Protein AF-A0A0G0A2H7-F1 (afdb_monomer_lite)

pLDDT: mean 89.38, std 11.57, range [35.84, 98.44]

Sequence (359 aa):
MKKYILIILSLGIVLRILLSFISYHSDIVPFDFAGKIISQGNITNFYDYLWDLPDNHPYLKVYPKNLFNYPPLPYFFLGGASLLTTWIVDPVIHNNFVLNFSSTLGNPQLNLLLLLMKLPYFFFDIALAFVLMGLFKTEKEKKWAFALAGFKIFPLLFIIPLVLVKTDWRERFKILCTSGITYLVFSFPFILSEGFRRTAMLAGQTTKSFYAQIPISGGESIILFLAVVIFFYVLFFYKKSSIDDLWKRFFVMILIFFIFTHYHPQWFLWTMPFFTIDLIISKFKHWPLFLGVLISFVGLLFSFDPGLTIGLFAPINPLLYNLAPIWQLLGINIDLNTYRSIFQTIFVGFAVYYIYEHK

Secondary structure (DSSP, 8-state):
-HHHHHHHHHHHHHHHHHHHHH---GGGHHHHHHHHHHHTT-TTTHHHHHHHS-TT-HHHHHS-TT---S-HHHIIIIIHHHHHH-TTS-HHHHHHHHH-GGGGTT-HHHHHHHHHHHHHHHHHHHHHHHHHHTT-SSHHHHHHHHTS----STTHHHHHHHHTT--SHHHHHHHHHHHHHHHHHHHGGGTT-HHHIIIIIT-TTTGGGG--EEE-STT-EEEHHHHHHHHHHHHHHHSPPPGGGHHHHHHHHHHHHHHHS---GGGGGGGHHHHHHHHHHTTTTTHHHHHHHHHHHHHHHTTS-GGGTTGGGTTT-GGGTTPPPHHHHTT----HHHHHHHHHHHHHHHHHHHHHHH-

Structure (mmCIF, N/CA/C/O backbone):
data_AF-A0A0G0A2H7-F1
#
_entry.id   AF-A0A0G0A2H7-F1
#
loop_
_atom_site.group_PDB
_atom_site.id
_atom_site.type_symbol
_atom_site.label_atom_id
_atom_site.label_alt_id
_atom_site.label_comp_id
_atom_site.label_asym_id
_atom_site.label_entity_id
_atom_site.label_seq_id
_atom_site.pdbx_PDB_ins_code
_atom_site.Cartn_x
_atom_site.Cartn_y
_atom_site.Cartn_z
_atom_site.occupancy
_atom_site.B_iso_or_equiv
_atom_site.auth_seq_id
_atom_site.auth_comp_id
_atom_site.auth_asym_id
_atom_site.auth_atom_id
_atom_site.pdbx_PDB_model_num
ATOM 1 N N . MET A 1 1 ? -21.848 25.227 3.445 1.00 59.62 1 MET A N 1
ATOM 2 C CA . MET A 1 1 ? -21.294 23.861 3.636 1.00 59.62 1 MET A CA 1
ATOM 3 C C . MET A 1 1 ? -21.217 23.028 2.351 1.00 59.62 1 MET A C 1
ATOM 5 O O . MET A 1 1 ? -20.126 22.562 2.067 1.00 59.62 1 MET A O 1
ATOM 9 N N . LYS A 1 2 ? -22.283 22.866 1.539 1.00 76.00 2 LYS A N 1
ATOM 10 C CA . LYS A 1 2 ? -22.207 22.106 0.261 1.00 76.00 2 LYS A CA 1
ATOM 11 C C . LYS A 1 2 ? -21.108 22.616 -0.691 1.00 76.00 2 LYS A C 1
ATOM 13 O O . LYS A 1 2 ? -20.308 21.825 -1.167 1.00 76.00 2 LYS A O 1
ATOM 18 N N . LYS A 1 3 ? -21.009 23.942 -0.872 1.00 81.00 3 LYS A N 1
ATOM 19 C CA . LYS A 1 3 ? -19.951 24.591 -1.674 1.00 81.00 3 LYS A CA 1
ATOM 20 C C . LYS A 1 3 ? -18.535 24.260 -1.180 1.00 81.00 3 LYS A C 1
ATOM 22 O O . LYS A 1 3 ? -17.660 24.007 -1.989 1.00 81.00 3 LYS A O 1
ATOM 27 N N . TYR A 1 4 ? -18.323 24.224 0.137 1.00 73.44 4 TYR A N 1
ATOM 28 C CA . TYR A 1 4 ? -17.015 23.929 0.734 1.00 73.44 4 TYR A CA 1
ATOM 29 C C . TYR A 1 4 ? -16.589 22.474 0.497 1.00 73.44 4 TYR A C 1
ATOM 31 O O . TYR A 1 4 ? -15.463 22.225 0.089 1.00 73.44 4 TYR A O 1
ATOM 39 N N . ILE A 1 5 ? -17.514 21.525 0.673 1.00 70.88 5 ILE A N 1
ATOM 40 C CA . ILE A 1 5 ? -17.268 20.105 0.379 1.00 70.88 5 ILE A CA 1
ATOM 41 C C . ILE A 1 5 ? -16.967 19.910 -1.106 1.00 70.88 5 ILE A C 1
ATOM 43 O O . ILE A 1 5 ? -16.014 19.219 -1.443 1.00 70.88 5 ILE A O 1
ATOM 47 N N . LEU A 1 6 ? -17.737 20.557 -1.986 1.00 76.81 6 LEU A N 1
ATOM 48 C CA . LEU A 1 6 ? -17.487 20.506 -3.424 1.00 76.81 6 LEU A CA 1
ATOM 49 C C . LEU A 1 6 ? -16.090 21.041 -3.768 1.00 76.81 6 LEU A C 1
ATOM 51 O O . LEU A 1 6 ? -15.380 20.399 -4.525 1.00 76.81 6 LEU A O 1
ATOM 55 N N . ILE A 1 7 ? -15.668 22.162 -3.170 1.00 81.12 7 ILE A N 1
ATOM 56 C CA . ILE A 1 7 ? -14.319 22.714 -3.369 1.00 81.12 7 ILE A CA 1
ATOM 57 C C . ILE A 1 7 ? -13.244 21.717 -2.918 1.00 81.12 7 ILE A C 1
ATOM 59 O O . ILE A 1 7 ? -12.321 21.458 -3.681 1.00 81.12 7 ILE A O 1
ATOM 63 N N . ILE A 1 8 ? -13.364 21.128 -1.723 1.00 77.62 8 ILE A N 1
ATOM 64 C CA . ILE A 1 8 ? -12.381 20.152 -1.221 1.00 77.62 8 ILE A CA 1
ATOM 65 C C . ILE A 1 8 ? -12.309 18.924 -2.126 1.00 77.62 8 ILE A C 1
ATOM 67 O O . ILE A 1 8 ? -11.213 18.502 -2.479 1.00 77.62 8 ILE A O 1
ATOM 71 N N . LEU A 1 9 ? -13.454 18.360 -2.516 1.00 77.06 9 LEU A N 1
ATOM 72 C CA . LEU A 1 9 ? -13.494 17.189 -3.390 1.00 77.06 9 LEU A CA 1
ATOM 73 C C . LEU A 1 9 ? -12.892 17.503 -4.759 1.00 77.06 9 LEU A C 1
ATOM 75 O O . LEU A 1 9 ? -12.078 16.728 -5.251 1.00 77.06 9 LEU A O 1
ATOM 79 N N . SER A 1 10 ? -13.227 18.656 -5.343 1.00 84.38 10 SER A N 1
ATOM 80 C CA . SER A 1 10 ? -12.635 19.099 -6.605 1.00 84.38 10 SER A CA 1
ATOM 81 C C . SER A 1 10 ? -11.122 19.268 -6.487 1.00 84.38 10 SER A C 1
ATOM 83 O O . SER A 1 10 ? -10.394 18.762 -7.334 1.00 84.38 10 SER A O 1
ATOM 85 N N . LEU A 1 11 ? -10.630 19.913 -5.424 1.00 86.94 11 LEU A N 1
ATOM 86 C CA . LEU A 1 11 ? -9.192 20.056 -5.178 1.00 86.94 11 LEU A CA 1
ATOM 87 C C . LEU A 1 11 ? -8.510 18.696 -4.988 1.00 86.94 11 LEU A C 1
ATOM 89 O O . LEU A 1 11 ? -7.447 18.471 -5.558 1.00 86.94 11 LEU A O 1
ATOM 93 N N . GLY A 1 12 ? -9.127 17.778 -4.242 1.00 85.31 12 GLY A N 1
ATOM 94 C CA . GLY A 1 12 ? -8.618 16.423 -4.032 1.00 85.31 12 GLY A CA 1
ATOM 95 C C . GLY A 1 12 ? -8.545 15.613 -5.326 1.00 85.31 12 GLY A C 1
ATOM 96 O O . GLY A 1 12 ? -7.531 14.974 -5.589 1.00 85.31 12 GLY A O 1
ATOM 97 N N . ILE A 1 13 ? -9.578 15.685 -6.171 1.00 85.69 13 ILE A N 1
ATOM 98 C CA . ILE A 1 13 ? -9.606 15.030 -7.487 1.00 85.69 13 ILE A CA 1
ATOM 99 C C . ILE A 1 13 ? -8.539 15.627 -8.406 1.00 85.69 13 ILE A C 1
ATOM 101 O O . ILE A 1 13 ? -7.771 14.874 -9.001 1.00 85.69 13 ILE A O 1
ATOM 105 N N . VAL A 1 14 ? -8.447 16.959 -8.494 1.00 92.12 14 VAL A N 1
ATOM 106 C CA . VAL A 1 14 ? -7.433 17.644 -9.314 1.00 92.12 14 VAL A CA 1
ATOM 107 C C . VAL A 1 14 ? -6.027 17.265 -8.856 1.00 92.12 14 VAL A C 1
ATOM 109 O O . VAL A 1 14 ? -5.204 16.867 -9.679 1.00 92.12 14 VAL A O 1
ATOM 112 N N . LEU A 1 15 ? -5.765 17.310 -7.547 1.00 91.94 15 LEU A N 1
ATOM 113 C CA . LEU A 1 15 ? -4.488 16.893 -6.976 1.00 91.94 15 LEU A CA 1
ATOM 114 C C . LEU A 1 15 ? -4.189 15.429 -7.305 1.00 91.94 15 LEU A C 1
ATOM 116 O O . LEU A 1 15 ? -3.070 15.102 -7.686 1.00 91.94 15 LEU A O 1
ATOM 120 N N . ARG A 1 16 ? -5.181 14.541 -7.203 1.00 90.88 16 ARG A N 1
ATOM 121 C CA . ARG A 1 16 ? -5.000 13.117 -7.489 1.00 90.88 16 ARG A CA 1
ATOM 122 C C . ARG A 1 16 ? -4.730 12.844 -8.963 1.00 90.88 16 ARG A C 1
ATOM 124 O O . ARG A 1 16 ? -3.898 11.990 -9.258 1.00 90.88 16 ARG A O 1
ATOM 131 N N . ILE A 1 17 ? -5.387 13.554 -9.878 1.00 94.31 17 ILE A N 1
ATOM 132 C CA . ILE A 1 17 ? -5.113 13.472 -11.320 1.00 94.31 17 ILE A CA 1
ATOM 133 C C . ILE A 1 17 ? -3.686 13.944 -11.597 1.00 94.31 17 ILE A C 1
ATOM 135 O O . ILE A 1 17 ? -2.918 13.217 -12.225 1.00 94.31 17 ILE A O 1
ATOM 139 N N . LEU A 1 18 ? -3.306 15.106 -11.058 1.00 96.19 18 LEU A N 1
ATOM 140 C CA . LEU A 1 18 ? -1.965 15.664 -11.212 1.00 96.19 18 LEU A CA 1
ATOM 141 C C . LEU A 1 18 ? -0.897 14.699 -10.684 1.00 96.19 18 LEU A C 1
ATOM 143 O O . LEU A 1 18 ? 0.022 14.341 -11.415 1.00 96.19 18 LEU A O 1
ATOM 147 N N . LEU A 1 19 ? -1.049 14.206 -9.452 1.00 95.12 19 LEU A N 1
ATOM 148 C CA . LEU A 1 19 ? -0.129 13.233 -8.865 1.00 95.12 19 LEU A CA 1
ATOM 149 C C . LEU A 1 19 ? -0.106 11.925 -9.657 1.00 95.12 19 LEU A C 1
ATOM 151 O O . LEU A 1 19 ? 0.969 11.371 -9.869 1.00 95.12 19 LEU A O 1
ATOM 155 N N . SER A 1 20 ? -1.249 11.433 -10.138 1.00 96.00 20 SER A N 1
ATOM 156 C CA . SER A 1 20 ? -1.299 10.209 -10.949 1.00 96.00 20 SER A CA 1
ATOM 157 C C . SER A 1 20 ? -0.501 10.348 -12.244 1.00 96.00 20 SER A C 1
ATOM 159 O O . SER A 1 20 ? 0.182 9.398 -12.623 1.00 96.00 20 SER A O 1
ATOM 161 N N . PHE A 1 21 ? -0.538 11.535 -12.850 1.00 97.12 21 PHE A N 1
ATOM 162 C CA . PHE A 1 21 ? 0.159 11.871 -14.088 1.00 97.12 21 PHE A CA 1
ATOM 163 C C . PHE A 1 21 ? 1.672 12.076 -13.908 1.00 97.12 21 PHE A C 1
ATOM 165 O O . PHE A 1 21 ? 2.445 11.718 -14.792 1.00 97.12 21 PHE A O 1
ATOM 172 N N . ILE A 1 22 ? 2.123 12.650 -12.786 1.00 97.56 22 ILE A N 1
ATOM 173 C CA . ILE A 1 22 ? 3.543 13.029 -12.609 1.00 97.56 22 ILE A CA 1
ATOM 174 C C . ILE A 1 22 ? 4.361 12.068 -11.744 1.00 97.56 22 ILE A C 1
ATOM 176 O O . ILE A 1 22 ? 5.588 12.140 -11.771 1.00 97.56 22 ILE A O 1
ATOM 180 N N . SER A 1 23 ? 3.711 11.207 -10.955 1.00 97.25 23 SER A N 1
ATOM 181 C CA . SER A 1 23 ? 4.406 10.295 -10.039 1.00 97.25 23 SER A CA 1
ATOM 182 C C . SER A 1 23 ? 4.567 8.892 -10.620 1.00 97.25 23 SER A C 1
ATOM 184 O O . SER A 1 23 ? 3.681 8.399 -11.312 1.00 97.25 23 SER A O 1
ATOM 186 N N . TYR A 1 24 ? 5.636 8.187 -10.278 1.00 96.56 24 TYR A N 1
ATOM 187 C CA . TYR A 1 24 ? 5.840 6.778 -10.601 1.00 96.56 24 TYR A CA 1
ATOM 188 C C . TYR A 1 24 ? 6.210 5.992 -9.353 1.00 96.56 24 TYR A C 1
ATOM 190 O O . TYR A 1 24 ? 7.019 6.440 -8.554 1.00 96.56 24 TYR A O 1
ATOM 198 N N . HIS A 1 25 ? 5.646 4.794 -9.229 1.00 94.19 25 HIS A N 1
ATOM 199 C CA . HIS A 1 25 ? 6.093 3.803 -8.268 1.00 94.19 25 HIS A CA 1
ATOM 200 C C . HIS A 1 25 ? 6.213 2.447 -8.966 1.00 94.19 25 HIS A C 1
ATOM 202 O O . HIS A 1 25 ? 5.318 2.069 -9.725 1.00 94.19 25 HIS A O 1
ATOM 208 N N . SER A 1 26 ? 7.278 1.701 -8.675 1.00 93.69 26 SER A N 1
ATOM 209 C CA . SER A 1 26 ? 7.609 0.436 -9.345 1.00 93.69 26 SER A CA 1
ATOM 210 C C . SER A 1 26 ? 6.539 -0.651 -9.201 1.00 93.69 26 SER A C 1
ATOM 212 O O . SER A 1 26 ? 6.318 -1.405 -10.143 1.00 93.69 26 SER A O 1
ATOM 214 N N . ASP A 1 27 ? 5.796 -0.680 -8.087 1.00 92.25 27 ASP A N 1
ATOM 215 C CA . ASP A 1 27 ? 4.669 -1.612 -7.877 1.00 92.25 27 ASP A CA 1
ATOM 216 C C . ASP A 1 27 ? 3.571 -1.540 -8.944 1.00 92.25 27 ASP A C 1
ATOM 218 O O . ASP A 1 27 ? 2.756 -2.457 -9.025 1.00 92.25 27 ASP A O 1
ATOM 222 N N . ILE A 1 28 ? 3.499 -0.472 -9.744 1.00 95.00 28 ILE A N 1
ATOM 223 C CA . ILE A 1 28 ? 2.485 -0.392 -10.793 1.00 95.00 28 ILE A CA 1
ATOM 224 C C . ILE A 1 28 ? 2.815 -1.319 -11.977 1.00 95.00 28 ILE A C 1
ATOM 226 O O . ILE A 1 28 ? 1.906 -1.860 -12.605 1.00 95.00 28 ILE A O 1
ATOM 230 N N . VAL A 1 29 ? 4.104 -1.562 -12.245 1.00 96.75 29 VAL A N 1
ATOM 231 C CA . VAL A 1 29 ? 4.565 -2.312 -13.422 1.00 96.75 29 VAL A CA 1
ATOM 232 C C . VAL A 1 29 ? 4.151 -3.788 -13.399 1.00 96.75 29 VAL A C 1
ATOM 234 O O . VAL A 1 29 ? 3.674 -4.272 -14.424 1.00 96.75 29 VAL A O 1
ATOM 237 N N . PRO A 1 30 ? 4.226 -4.519 -12.266 1.00 96.81 30 PRO A N 1
ATOM 238 C CA . PRO A 1 30 ? 3.694 -5.878 -12.183 1.00 96.81 30 PRO A CA 1
ATOM 239 C C . PRO A 1 30 ? 2.226 -6.004 -12.603 1.00 96.81 30 PRO A C 1
ATOM 241 O O . PRO A 1 30 ? 1.848 -7.029 -13.161 1.00 96.81 30 PRO A O 1
ATOM 244 N N . PHE A 1 31 ? 1.385 -4.994 -12.352 1.00 96.88 31 PHE A N 1
ATOM 245 C CA . PHE A 1 31 ? -0.019 -5.043 -12.767 1.00 96.88 31 PHE A CA 1
ATOM 246 C C . PHE A 1 31 ? -0.170 -4.887 -14.279 1.00 96.88 31 PHE A C 1
ATOM 248 O O . PHE A 1 31 ? -0.913 -5.655 -14.888 1.00 96.88 31 PHE A O 1
ATOM 255 N N . ASP A 1 32 ? 0.571 -3.955 -14.883 1.00 97.19 32 ASP A N 1
ATOM 256 C CA . ASP A 1 32 ? 0.631 -3.811 -16.342 1.00 97.19 32 ASP A CA 1
ATOM 257 C C . ASP A 1 32 ? 1.089 -5.104 -17.015 1.00 97.19 32 ASP A C 1
ATOM 259 O O . ASP A 1 32 ? 0.449 -5.640 -17.922 1.00 97.19 32 ASP A O 1
ATOM 263 N N . PHE A 1 33 ? 2.200 -5.638 -16.509 1.00 97.75 33 PHE A N 1
ATOM 264 C CA . PHE A 1 33 ? 2.850 -6.793 -17.087 1.00 97.75 33 PHE A CA 1
ATOM 265 C C . PHE A 1 33 ? 1.997 -8.056 -16.932 1.00 97.75 33 PHE A C 1
ATOM 267 O O . PHE A 1 33 ? 1.902 -8.841 -17.875 1.00 97.75 33 PHE A O 1
ATOM 274 N N . ALA A 1 34 ? 1.300 -8.219 -15.803 1.00 97.25 34 ALA A N 1
ATOM 275 C CA . ALA A 1 34 ? 0.304 -9.274 -15.652 1.00 97.25 34 ALA A CA 1
ATOM 276 C C . ALA A 1 34 ? -0.817 -9.140 -16.693 1.00 97.25 34 ALA A C 1
ATOM 278 O O . ALA A 1 34 ? -1.173 -10.133 -17.319 1.00 97.25 34 ALA A O 1
ATOM 279 N N . GLY A 1 35 ? -1.323 -7.924 -16.942 1.00 96.50 35 GLY A N 1
ATOM 280 C CA . GLY A 1 35 ? -2.293 -7.666 -18.010 1.00 96.50 35 GLY A CA 1
ATOM 281 C C . GLY A 1 35 ? -1.794 -8.156 -19.372 1.00 96.50 35 GLY A C 1
ATOM 282 O O . GLY A 1 35 ? -2.488 -8.913 -20.048 1.00 96.50 35 GLY A O 1
ATOM 283 N N . LYS A 1 36 ? -0.553 -7.813 -19.735 1.00 96.19 36 LYS A N 1
ATOM 284 C CA . LYS A 1 36 ? 0.094 -8.281 -20.973 1.00 96.19 36 LYS A CA 1
ATOM 285 C C . LYS A 1 36 ? 0.222 -9.808 -21.049 1.00 96.19 36 LYS A C 1
ATOM 287 O O . LYS A 1 36 ? -0.054 -10.389 -22.090 1.00 96.19 36 LYS A O 1
ATOM 292 N N . ILE A 1 37 ? 0.636 -1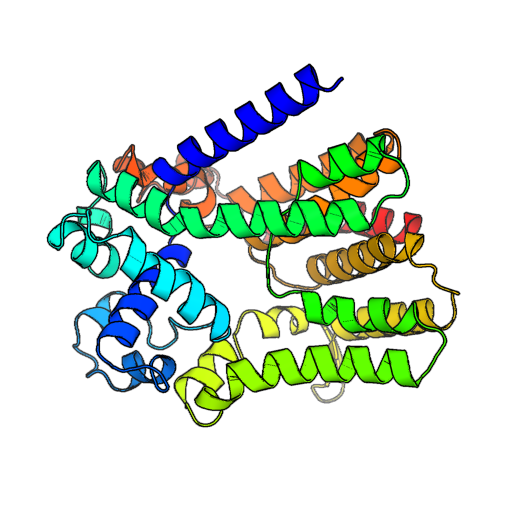0.469 -19.973 1.00 97.38 37 ILE A N 1
ATOM 293 C CA . ILE A 1 37 ? 0.780 -11.936 -19.940 1.00 97.38 37 ILE A CA 1
ATOM 294 C C . ILE A 1 37 ? -0.587 -12.624 -20.060 1.00 97.38 37 ILE A C 1
ATOM 296 O O . ILE A 1 37 ? -0.739 -13.595 -20.805 1.00 97.38 37 ILE A O 1
ATOM 300 N N . ILE A 1 38 ? -1.597 -12.101 -19.360 1.00 97.06 38 ILE A N 1
ATOM 301 C CA . ILE A 1 38 ? -2.967 -12.623 -19.380 1.00 97.06 38 ILE A CA 1
ATOM 302 C C . ILE A 1 38 ? -3.581 -12.462 -20.777 1.00 97.06 38 ILE A C 1
ATOM 304 O O . ILE A 1 38 ? -4.210 -13.400 -21.267 1.00 97.06 38 ILE A O 1
ATOM 308 N N . SER A 1 39 ? -3.363 -11.329 -21.460 1.00 96.12 39 SER A N 1
ATOM 309 C CA . SER A 1 39 ? -3.864 -11.121 -22.830 1.00 96.12 39 SER A CA 1
ATOM 310 C C . SER A 1 39 ? -3.209 -12.038 -23.867 1.00 96.12 39 SER A C 1
ATOM 312 O O . SER A 1 39 ? -3.802 -12.298 -24.910 1.00 96.12 39 SER A O 1
ATOM 314 N N . GLN A 1 40 ? -2.030 -12.586 -23.561 1.00 96.75 40 GLN A N 1
ATOM 315 C CA . GLN A 1 40 ? -1.351 -13.610 -24.363 1.00 96.75 40 GLN A CA 1
ATOM 316 C C . GLN A 1 40 ? -1.870 -15.036 -24.099 1.00 96.75 40 GLN A C 1
ATOM 318 O O . GLN A 1 40 ? -1.335 -15.992 -24.653 1.00 96.75 40 GLN A O 1
ATOM 323 N N . GLY A 1 41 ? -2.901 -15.196 -23.263 1.00 96.69 41 GLY A N 1
ATOM 324 C CA . GLY A 1 41 ? -3.548 -16.481 -22.981 1.00 96.69 41 GLY A CA 1
ATOM 325 C C . GLY A 1 41 ? -3.127 -17.143 -21.668 1.00 96.69 41 GLY A C 1
ATOM 326 O O . GLY A 1 41 ? -3.692 -18.176 -21.311 1.00 96.69 41 GLY A O 1
ATOM 327 N N . ASN A 1 42 ? -2.209 -16.549 -20.898 1.00 97.00 42 ASN A N 1
ATOM 328 C CA . ASN A 1 42 ? -1.737 -17.116 -19.629 1.00 97.00 42 ASN A CA 1
ATOM 329 C C . ASN A 1 42 ? -2.682 -16.800 -18.453 1.00 97.00 42 ASN A C 1
ATOM 331 O O . ASN A 1 42 ? -2.293 -16.199 -17.455 1.00 97.00 42 ASN A O 1
ATOM 335 N N . ILE A 1 43 ? -3.965 -17.145 -18.573 1.00 95.88 43 ILE A N 1
ATOM 336 C CA . ILE A 1 43 ? -5.006 -16.714 -17.624 1.00 95.88 43 ILE A CA 1
ATOM 337 C C . ILE A 1 43 ? -4.840 -17.390 -16.255 1.00 95.88 43 ILE A C 1
ATOM 339 O O . ILE A 1 43 ? -4.882 -16.721 -15.225 1.00 95.88 43 ILE A O 1
ATOM 343 N N . THR A 1 44 ? -4.653 -18.710 -16.224 1.00 95.19 44 THR A N 1
ATOM 344 C CA . THR A 1 44 ? -4.604 -19.510 -14.983 1.00 95.19 44 THR A CA 1
ATOM 345 C C . THR A 1 44 ? -3.185 -19.866 -14.539 1.00 95.19 44 THR A C 1
ATOM 347 O O . THR A 1 44 ? -3.009 -20.478 -13.493 1.00 95.19 44 THR A O 1
ATOM 350 N N . ASN A 1 45 ? -2.172 -19.476 -15.312 1.00 96.19 45 ASN A N 1
ATOM 351 C CA . ASN A 1 45 ? -0.762 -19.809 -15.091 1.00 96.19 45 ASN A CA 1
ATOM 352 C C . ASN A 1 45 ? 0.164 -18.575 -15.125 1.00 96.19 45 ASN A C 1
ATOM 354 O O . ASN A 1 45 ? 1.380 -18.737 -15.165 1.00 96.19 45 ASN A O 1
ATOM 358 N N . PHE A 1 46 ? -0.351 -17.334 -15.082 1.00 97.06 46 PHE A N 1
ATOM 359 C CA . PHE A 1 46 ? 0.525 -16.147 -15.128 1.00 97.06 46 PHE A CA 1
ATOM 360 C C . PHE A 1 46 ? 1.543 -16.085 -13.974 1.00 97.06 46 PHE A C 1
ATOM 362 O O . PHE A 1 46 ? 2.594 -15.469 -14.126 1.00 97.06 46 PHE A O 1
ATOM 369 N N . TYR A 1 47 ? 1.266 -16.729 -12.834 1.00 97.25 47 TYR A N 1
ATOM 370 C CA . TYR A 1 47 ? 2.238 -16.848 -11.743 1.00 97.25 47 TYR A CA 1
ATOM 371 C C . TYR A 1 47 ? 3.421 -17.754 -12.087 1.00 97.25 47 TYR A C 1
ATOM 373 O O . TYR A 1 47 ? 4.504 -17.524 -11.557 1.00 97.25 47 TYR A O 1
ATOM 381 N N . ASP A 1 48 ? 3.223 -18.752 -12.950 1.00 97.75 48 ASP A N 1
ATOM 382 C CA . ASP A 1 48 ? 4.264 -19.680 -13.406 1.00 97.75 48 ASP A CA 1
ATOM 383 C C . ASP A 1 48 ? 5.024 -19.120 -14.616 1.00 97.75 48 ASP A C 1
ATOM 385 O O . ASP A 1 48 ? 6.178 -19.471 -14.829 1.00 97.75 48 ASP A O 1
ATOM 389 N N . TYR A 1 49 ? 4.439 -18.152 -15.334 1.00 97.69 49 TYR A N 1
ATOM 390 C CA . TYR A 1 49 ? 5.008 -17.570 -16.554 1.00 97.69 49 TYR A CA 1
ATOM 391 C C . TYR A 1 49 ? 6.497 -17.222 -16.4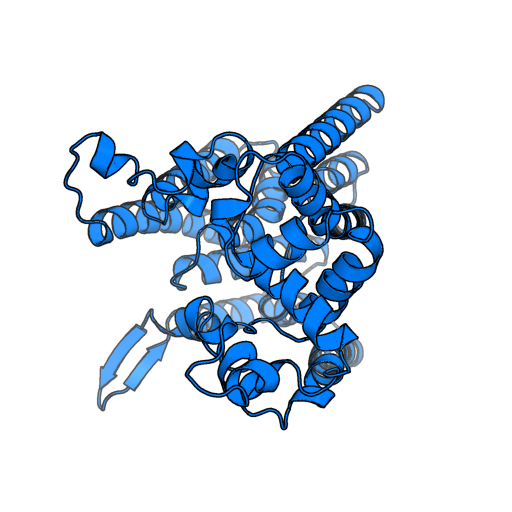33 1.00 97.69 49 TYR A C 1
ATOM 393 O O . TYR A 1 49 ? 7.291 -17.670 -17.248 1.00 97.69 49 TYR A O 1
ATOM 401 N N . LEU A 1 50 ? 6.907 -16.456 -15.411 1.00 97.00 50 LEU A N 1
ATOM 402 C CA . LEU A 1 50 ? 8.321 -16.089 -15.236 1.00 97.00 50 LEU A CA 1
ATOM 403 C C . LEU A 1 50 ? 9.208 -17.264 -14.800 1.00 97.00 50 LEU A C 1
ATOM 405 O O . LEU A 1 50 ? 10.417 -17.224 -15.024 1.00 97.00 50 LEU A O 1
ATOM 409 N N . TRP A 1 51 ? 8.638 -18.289 -14.167 1.00 96.31 51 TRP A N 1
ATOM 410 C CA . TRP A 1 51 ? 9.373 -19.487 -13.763 1.00 96.31 51 TRP A CA 1
ATOM 411 C C . TRP A 1 51 ? 9.715 -20.378 -14.952 1.00 96.31 51 TRP A C 1
ATOM 413 O O . TRP A 1 51 ? 10.813 -20.936 -14.971 1.00 96.31 51 TRP A O 1
ATOM 423 N N . ASP A 1 52 ? 8.826 -20.414 -15.943 1.00 97.31 52 ASP A N 1
ATOM 424 C CA . ASP A 1 52 ? 8.946 -21.227 -17.154 1.00 97.31 52 ASP A CA 1
ATOM 425 C C . ASP A 1 52 ? 9.842 -20.588 -18.232 1.00 97.31 52 ASP A C 1
ATOM 427 O O . ASP A 1 52 ? 10.213 -21.238 -19.212 1.00 97.31 52 ASP A O 1
ATOM 431 N N . LEU A 1 53 ? 10.218 -19.313 -18.071 1.00 97.31 53 LEU A N 1
ATOM 432 C CA . LEU A 1 53 ? 11.137 -18.643 -18.991 1.00 97.31 53 LEU A CA 1
ATOM 433 C C . LEU A 1 53 ? 12.576 -19.166 -18.839 1.00 97.31 53 LEU A C 1
ATOM 435 O O . LEU A 1 53 ? 13.036 -19.400 -17.717 1.00 97.31 53 LEU A O 1
ATOM 439 N N . PRO A 1 54 ? 13.340 -19.257 -19.946 1.00 97.81 54 PRO A N 1
ATOM 440 C CA . PRO A 1 54 ? 14.762 -19.573 -19.876 1.00 97.81 54 PRO A CA 1
ATOM 441 C C . PRO A 1 54 ? 15.515 -18.462 -19.134 1.00 97.81 54 PRO A C 1
ATOM 443 O O . PRO A 1 54 ? 15.193 -17.285 -19.284 1.00 97.81 54 PRO A O 1
ATOM 446 N N . ASP A 1 55 ? 16.554 -18.808 -18.371 1.00 96.69 55 ASP A N 1
ATOM 447 C CA . ASP A 1 55 ? 17.234 -17.860 -17.468 1.00 96.69 55 ASP A CA 1
ATOM 448 C C . ASP A 1 55 ? 17.862 -16.644 -18.183 1.00 96.69 55 ASP A C 1
ATOM 450 O O . ASP A 1 55 ? 18.086 -15.601 -17.570 1.00 96.69 55 ASP A O 1
ATOM 454 N N . ASN A 1 56 ? 18.110 -16.732 -19.493 1.00 96.62 56 ASN A N 1
ATOM 455 C CA . ASN A 1 56 ? 18.613 -15.626 -20.312 1.00 96.62 56 ASN A CA 1
ATOM 456 C C . ASN A 1 56 ? 17.511 -14.716 -20.898 1.00 96.62 56 ASN A C 1
ATOM 458 O O . ASN A 1 56 ? 17.835 -13.750 -21.603 1.00 96.62 56 ASN A O 1
ATOM 462 N N . HIS A 1 57 ? 16.231 -15.000 -20.632 1.00 97.50 57 HIS A N 1
ATOM 463 C CA . HIS A 1 57 ? 15.101 -14.253 -21.177 1.00 97.50 57 HIS A CA 1
ATOM 464 C C . HIS A 1 57 ? 15.144 -12.773 -20.741 1.00 97.50 57 HIS A C 1
ATOM 466 O O . HIS A 1 57 ? 15.387 -12.495 -19.564 1.00 97.50 57 HIS A O 1
ATOM 472 N N . PRO A 1 58 ? 14.851 -11.795 -21.628 1.00 96.25 58 PRO A N 1
ATOM 473 C CA . PRO A 1 58 ? 14.921 -10.366 -21.298 1.00 96.25 58 PRO A CA 1
ATOM 474 C C . PRO A 1 58 ? 14.154 -9.953 -20.035 1.00 96.25 58 PRO A C 1
ATOM 476 O O . PRO A 1 58 ? 14.667 -9.166 -19.248 1.00 96.25 58 PRO A O 1
ATOM 479 N N . TYR A 1 59 ? 12.966 -10.520 -19.794 1.00 96.94 59 TYR A N 1
ATOM 480 C CA . TYR A 1 59 ? 12.194 -10.247 -18.571 1.00 96.94 59 TYR A CA 1
ATOM 481 C C . TYR A 1 59 ? 12.928 -10.626 -17.282 1.00 96.94 59 TYR A C 1
ATOM 483 O O . TYR A 1 59 ? 12.829 -9.886 -16.309 1.00 96.94 59 TYR A O 1
ATOM 491 N N . LEU A 1 60 ? 13.702 -11.715 -17.278 1.00 97.00 60 LEU A N 1
ATOM 492 C CA . LEU A 1 60 ? 14.437 -12.163 -16.090 1.00 97.00 60 LEU A CA 1
ATOM 493 C C . LEU A 1 60 ? 15.689 -11.324 -15.803 1.00 97.00 60 LEU A C 1
ATOM 495 O O . LEU A 1 60 ? 16.256 -11.417 -14.718 1.00 97.00 60 LEU A O 1
ATOM 499 N N . LYS A 1 61 ? 16.092 -10.454 -16.739 1.00 95.69 61 LYS A N 1
ATOM 500 C CA . LYS A 1 61 ? 17.126 -9.436 -16.498 1.00 95.69 61 LYS A CA 1
ATOM 501 C C . LYS A 1 61 ? 16.597 -8.238 -15.709 1.00 95.69 61 LYS A C 1
ATOM 503 O O . LYS A 1 61 ? 17.388 -7.513 -15.117 1.00 95.69 61 LYS A O 1
ATOM 508 N N . VAL A 1 62 ? 15.282 -8.014 -15.737 1.00 95.75 62 VAL A N 1
ATOM 509 C CA . VAL A 1 62 ? 14.623 -6.854 -15.116 1.00 95.75 62 VAL A CA 1
ATOM 510 C C . VAL A 1 62 ? 13.862 -7.264 -13.860 1.00 95.75 62 VAL A C 1
ATOM 512 O O . VAL A 1 62 ? 13.889 -6.552 -12.859 1.00 95.75 62 VAL A O 1
ATOM 515 N N . TYR A 1 63 ? 13.201 -8.420 -13.899 1.00 96.56 63 TYR A N 1
ATOM 516 C CA . TYR A 1 63 ? 12.330 -8.887 -12.832 1.00 96.56 63 TYR A CA 1
ATOM 517 C C . TYR A 1 63 ? 12.762 -10.241 -12.290 1.00 96.56 63 TYR A C 1
ATOM 519 O O . TYR A 1 63 ? 13.113 -11.138 -13.058 1.00 96.56 63 TYR A O 1
ATOM 527 N N . PRO A 1 64 ? 12.660 -10.438 -10.969 1.00 95.44 64 PRO A N 1
ATOM 528 C CA . PRO A 1 64 ? 12.820 -11.760 -10.401 1.00 95.44 64 PRO A CA 1
ATOM 529 C C . PRO A 1 64 ? 11.613 -12.641 -10.756 1.00 95.44 64 PRO A C 1
ATOM 531 O O . PRO A 1 64 ? 10.503 -12.151 -10.985 1.00 95.44 64 PRO A O 1
ATOM 534 N N . LYS A 1 65 ? 11.798 -13.966 -10.711 1.00 95.44 65 LYS A N 1
ATOM 535 C CA . LYS A 1 65 ? 10.720 -14.941 -10.968 1.00 95.44 65 LYS A CA 1
ATOM 536 C C . LYS A 1 65 ? 9.521 -14.774 -10.018 1.00 95.44 65 LYS A C 1
ATOM 538 O O . LYS A 1 65 ? 8.397 -15.115 -10.365 1.00 95.44 65 LYS A O 1
ATOM 543 N N . ASN A 1 66 ? 9.731 -14.182 -8.838 1.00 93.69 66 ASN A N 1
ATOM 544 C CA . ASN A 1 66 ? 8.692 -13.913 -7.843 1.00 93.69 66 ASN A CA 1
ATOM 545 C C . ASN A 1 66 ? 8.001 -12.540 -7.962 1.00 93.69 66 ASN A C 1
ATOM 547 O O . ASN A 1 66 ? 7.451 -12.055 -6.971 1.00 93.69 66 ASN A O 1
ATOM 551 N N . LEU A 1 67 ? 8.006 -11.922 -9.148 1.00 95.38 67 LEU A N 1
ATOM 552 C CA . LEU A 1 67 ? 7.371 -10.622 -9.390 1.00 95.38 67 LEU A CA 1
ATOM 553 C C . LEU A 1 67 ? 5.890 -10.585 -8.977 1.00 95.38 67 LEU A C 1
ATOM 555 O O . LEU A 1 67 ? 5.433 -9.610 -8.376 1.00 95.38 67 LEU A O 1
ATOM 559 N N . PHE A 1 68 ? 5.134 -11.641 -9.298 1.00 95.44 68 PHE A N 1
ATOM 560 C CA . PHE A 1 68 ? 3.708 -11.712 -8.994 1.00 95.44 68 PHE A CA 1
ATOM 561 C C . PHE A 1 68 ? 3.478 -12.210 -7.564 1.00 95.44 68 PHE A C 1
ATOM 563 O O . PHE A 1 68 ? 3.414 -13.410 -7.320 1.00 95.44 68 PHE A O 1
ATOM 570 N N . ASN A 1 69 ? 3.382 -11.293 -6.602 1.00 92.38 69 ASN A N 1
ATOM 571 C CA . ASN A 1 69 ? 3.300 -11.580 -5.165 1.00 92.38 69 ASN A CA 1
ATOM 572 C C . ASN A 1 69 ? 1.995 -11.113 -4.487 1.00 92.38 69 ASN A C 1
ATOM 574 O O . ASN A 1 69 ? 1.827 -11.302 -3.283 1.00 92.38 69 ASN A O 1
ATOM 578 N N . TYR A 1 70 ? 1.065 -10.513 -5.231 1.00 90.12 70 TYR A N 1
ATOM 579 C CA . TYR A 1 70 ? -0.286 -10.222 -4.747 1.00 90.12 70 TYR A CA 1
ATOM 580 C C . TYR A 1 70 ? -1.227 -11.412 -5.004 1.00 90.12 70 TYR A C 1
ATOM 582 O O . TYR A 1 70 ? -0.914 -12.261 -5.836 1.00 90.12 70 TYR A O 1
ATOM 590 N N . PRO A 1 71 ? -2.397 -11.500 -4.341 1.00 88.25 71 PRO A N 1
ATOM 591 C CA . PRO A 1 71 ? -3.473 -12.399 -4.759 1.00 88.25 71 PRO A CA 1
ATOM 592 C C . PRO A 1 71 ? -3.940 -12.111 -6.201 1.00 88.25 71 PRO A C 1
ATOM 594 O O . PRO A 1 71 ? -3.677 -11.019 -6.711 1.00 88.25 71 PRO A O 1
ATOM 597 N N . PRO A 1 72 ? -4.678 -13.028 -6.854 1.00 90.69 72 PRO A N 1
ATOM 598 C CA . PRO A 1 72 ? -4.942 -12.918 -8.292 1.00 90.69 72 PRO A CA 1
ATOM 599 C C . PRO A 1 72 ? -5.837 -11.735 -8.673 1.00 90.69 72 PRO A C 1
ATOM 601 O O . PRO A 1 72 ? -5.652 -11.116 -9.718 1.00 90.69 72 PRO A O 1
ATOM 604 N N . LEU A 1 73 ? -6.794 -11.382 -7.810 1.00 87.00 73 LEU A N 1
ATOM 605 C CA . LEU A 1 73 ? -7.801 -10.356 -8.094 1.00 87.00 73 LEU A CA 1
ATOM 606 C C . LEU A 1 73 ? -7.197 -8.981 -8.473 1.00 87.00 73 LEU A C 1
ATOM 608 O O . LEU A 1 73 ? -7.608 -8.436 -9.498 1.00 87.00 73 LEU A O 1
ATOM 612 N N . PRO A 1 74 ? -6.219 -8.416 -7.731 1.00 90.44 74 PRO A N 1
ATOM 613 C CA . PRO A 1 74 ? -5.492 -7.223 -8.162 1.00 90.44 74 PRO A CA 1
ATOM 614 C C . PRO A 1 74 ? -4.908 -7.294 -9.578 1.00 90.44 74 PRO A C 1
ATOM 616 O O . PRO A 1 74 ? -5.004 -6.308 -10.301 1.00 90.44 74 PRO A O 1
ATOM 619 N N . TYR A 1 75 ? -4.334 -8.430 -9.987 1.00 94.56 75 TYR A N 1
ATOM 620 C CA . TYR A 1 75 ? -3.747 -8.584 -11.322 1.00 94.56 75 TYR A CA 1
ATOM 621 C C . TYR A 1 75 ? -4.806 -8.620 -12.415 1.00 94.56 75 TYR A C 1
ATOM 623 O O . TYR A 1 75 ? -4.669 -7.916 -13.410 1.00 94.56 75 TYR A O 1
ATOM 631 N N . PHE A 1 76 ? -5.897 -9.359 -12.209 1.00 92.69 76 PHE A N 1
ATOM 632 C CA . PHE A 1 76 ? -7.011 -9.360 -13.157 1.00 92.69 76 PHE A CA 1
ATOM 633 C C . PHE A 1 76 ? -7.647 -7.985 -13.300 1.00 92.69 76 PHE A C 1
ATOM 635 O O . PHE A 1 76 ? -7.905 -7.534 -14.412 1.00 92.69 76 PHE A O 1
ATOM 642 N N . PHE A 1 77 ? -7.885 -7.308 -12.179 1.00 92.00 77 PHE A N 1
ATOM 643 C CA . PHE A 1 77 ? -8.550 -6.018 -12.200 1.00 92.00 77 PHE A CA 1
ATOM 644 C C . PHE A 1 77 ? -7.651 -4.920 -12.778 1.00 92.00 77 PHE A C 1
ATOM 646 O O . PHE A 1 77 ? -8.032 -4.262 -13.741 1.00 92.00 77 PHE A O 1
ATOM 653 N N . LEU A 1 78 ? -6.457 -4.719 -12.213 1.00 94.44 78 LEU A N 1
ATOM 654 C CA . LEU A 1 78 ? -5.562 -3.638 -12.633 1.00 94.44 78 LEU A CA 1
ATOM 655 C C . LEU A 1 78 ? -4.885 -3.944 -13.970 1.00 94.44 78 LEU A C 1
ATOM 657 O O . LEU A 1 78 ? -4.756 -3.044 -14.793 1.00 94.44 78 LEU A O 1
ATOM 661 N N . GLY A 1 79 ? -4.506 -5.200 -14.218 1.00 95.50 79 GLY A N 1
ATOM 662 C CA . GLY A 1 79 ? -3.963 -5.624 -15.508 1.00 95.50 79 GLY A CA 1
ATOM 663 C C . GLY A 1 79 ? -5.013 -5.576 -16.614 1.00 95.50 79 GLY A C 1
ATOM 664 O O . GLY A 1 79 ? -4.747 -5.030 -17.681 1.00 95.50 79 GLY A O 1
ATOM 665 N N . GLY A 1 80 ? -6.235 -6.048 -16.345 1.00 94.94 80 GLY A N 1
ATOM 666 C CA . GLY A 1 80 ? -7.356 -5.922 -17.280 1.00 94.94 80 GLY A CA 1
ATOM 667 C C . GLY A 1 80 ? -7.701 -4.463 -17.577 1.00 94.94 80 GLY A C 1
ATOM 668 O O . GLY A 1 80 ? -7.873 -4.088 -18.734 1.00 94.94 80 GLY A O 1
ATOM 669 N N . ALA A 1 81 ? -7.728 -3.609 -16.552 1.00 94.50 81 ALA A N 1
ATOM 670 C CA . ALA A 1 81 ? -7.917 -2.181 -16.756 1.00 94.50 81 ALA A CA 1
ATOM 671 C C . ALA A 1 81 ? -6.775 -1.552 -17.567 1.00 94.50 81 ALA A C 1
ATOM 673 O O . ALA A 1 81 ? -7.065 -0.751 -18.449 1.00 94.50 81 ALA A O 1
ATOM 674 N N . SER A 1 82 ? -5.516 -1.947 -17.335 1.00 95.50 82 SER A N 1
ATOM 675 C CA . SER A 1 82 ? -4.382 -1.474 -18.138 1.00 95.50 82 SER A CA 1
ATOM 676 C C . SER A 1 82 ? -4.588 -1.786 -19.621 1.00 95.50 82 SER A C 1
ATOM 678 O O . SER A 1 82 ? -4.505 -0.886 -20.452 1.00 95.50 82 SER A O 1
ATOM 680 N N . LEU A 1 83 ? -4.973 -3.019 -19.968 1.00 93.94 83 LEU A N 1
ATOM 681 C CA . LEU A 1 83 ? -5.256 -3.400 -21.361 1.00 93.94 83 LEU A CA 1
ATOM 682 C C . LEU A 1 83 ? -6.347 -2.530 -22.004 1.00 93.94 83 LEU A C 1
ATOM 684 O O . LEU A 1 83 ? -6.253 -2.178 -23.177 1.00 93.94 83 LEU A O 1
ATOM 688 N N . LEU A 1 84 ? -7.382 -2.182 -21.236 1.00 94.56 84 LEU A N 1
ATOM 689 C CA . LEU A 1 84 ? -8.520 -1.401 -21.723 1.00 94.56 84 LEU A CA 1
ATOM 690 C C . LEU A 1 84 ? -8.230 0.097 -21.828 1.00 94.56 84 LEU A C 1
ATOM 692 O O . LEU A 1 84 ? -8.875 0.779 -22.623 1.00 94.56 84 LEU A O 1
ATOM 696 N N . THR A 1 85 ? -7.311 0.630 -21.023 1.00 94.31 85 THR A N 1
ATOM 697 C CA . THR A 1 85 ? -7.077 2.078 -20.954 1.00 94.31 85 THR A CA 1
ATOM 698 C C . THR A 1 85 ? -5.816 2.528 -21.676 1.00 94.31 85 THR A C 1
ATOM 700 O O . THR A 1 85 ? -5.769 3.673 -22.112 1.00 94.31 85 THR A O 1
ATOM 703 N N . THR A 1 86 ? -4.818 1.659 -21.852 1.00 94.38 86 THR A N 1
ATOM 704 C CA . THR A 1 86 ? -3.475 2.051 -22.325 1.00 94.38 86 THR A CA 1
ATOM 705 C C . THR A 1 86 ? -3.245 1.886 -23.827 1.00 94.38 86 THR A C 1
ATOM 707 O O . THR A 1 86 ? -2.177 2.236 -24.311 1.00 94.38 86 THR A O 1
ATOM 710 N N . TRP A 1 87 ? -4.249 1.458 -24.601 1.00 94.88 87 TRP A N 1
ATOM 711 C CA . TRP A 1 87 ? -4.145 1.274 -26.061 1.00 94.88 87 TRP A CA 1
ATOM 712 C C . TRP A 1 87 ? -3.788 2.548 -26.849 1.00 94.88 87 TRP A C 1
ATOM 714 O O . TRP A 1 87 ? -3.357 2.454 -27.995 1.00 94.88 87 TRP A O 1
ATOM 724 N N . ILE A 1 88 ? -3.972 3.731 -26.253 1.00 96.75 88 ILE A N 1
ATOM 725 C CA . ILE A 1 88 ? -3.576 5.027 -26.832 1.00 96.75 88 ILE A CA 1
ATOM 726 C C . ILE A 1 88 ? -2.098 5.377 -26.616 1.00 96.75 88 ILE A C 1
ATOM 728 O O . ILE A 1 88 ? -1.624 6.361 -27.181 1.00 96.75 88 ILE A O 1
ATOM 732 N N . VAL A 1 89 ? -1.385 4.626 -25.775 1.00 97.94 89 VAL A N 1
ATOM 733 C CA . VAL A 1 89 ? 0.034 4.850 -25.483 1.00 97.94 89 VAL A CA 1
ATOM 734 C C . VAL A 1 89 ? 0.878 4.214 -26.583 1.00 97.94 89 VAL A C 1
ATOM 736 O O . VAL A 1 89 ? 0.585 3.114 -27.047 1.00 97.94 89 VAL A O 1
ATOM 739 N N . ASP A 1 90 ? 1.950 4.897 -26.986 1.00 98.00 90 ASP A N 1
ATOM 740 C CA . ASP A 1 90 ? 2.921 4.363 -27.945 1.00 98.00 90 ASP A CA 1
ATOM 741 C C . ASP A 1 90 ? 3.415 2.958 -27.509 1.00 98.00 90 ASP A C 1
ATOM 743 O O . ASP A 1 90 ? 3.957 2.819 -26.402 1.00 98.00 90 ASP A O 1
ATOM 747 N N . PRO A 1 91 ? 3.283 1.916 -28.357 1.00 96.81 91 PRO A N 1
ATOM 748 C CA . PRO A 1 91 ? 3.701 0.554 -28.023 1.00 96.81 91 PRO A CA 1
ATOM 749 C C . PRO A 1 91 ? 5.180 0.418 -27.634 1.00 96.81 91 PRO A C 1
ATOM 751 O O . PRO A 1 91 ? 5.533 -0.471 -26.857 1.00 96.81 91 PRO A O 1
ATOM 754 N N . VAL A 1 92 ? 6.065 1.271 -28.155 1.00 97.75 92 VAL A N 1
ATOM 755 C CA . VAL A 1 92 ? 7.488 1.299 -27.788 1.00 97.75 92 VAL A CA 1
ATOM 756 C C . VAL A 1 92 ? 7.647 1.789 -26.354 1.00 97.75 92 VAL A C 1
ATOM 758 O O . VAL A 1 92 ? 8.371 1.168 -25.576 1.00 97.75 92 VAL A O 1
ATOM 761 N N . ILE A 1 93 ? 6.932 2.852 -25.976 1.00 98.19 93 ILE A N 1
ATOM 762 C CA . ILE A 1 93 ? 6.940 3.375 -24.604 1.00 98.19 93 ILE A CA 1
ATOM 763 C C . ILE A 1 93 ? 6.345 2.356 -23.642 1.00 98.19 93 ILE A C 1
ATOM 765 O O . ILE A 1 93 ? 6.932 2.103 -22.595 1.00 98.19 93 ILE A O 1
ATOM 769 N N . HIS A 1 94 ? 5.244 1.709 -24.017 1.00 96.38 94 HIS A N 1
ATOM 770 C CA . HIS A 1 94 ? 4.621 0.672 -23.199 1.00 96.38 94 HIS A CA 1
ATOM 771 C C . HIS A 1 94 ? 5.540 -0.545 -23.005 1.00 96.38 94 HIS A C 1
ATOM 773 O O . HIS A 1 94 ? 5.716 -1.030 -21.890 1.00 96.38 94 HIS A O 1
ATOM 779 N N . ASN A 1 95 ? 6.216 -1.011 -24.058 1.00 96.44 95 ASN A N 1
ATOM 780 C CA . ASN A 1 95 ? 7.181 -2.107 -23.934 1.00 96.44 95 ASN A CA 1
ATOM 781 C C . ASN A 1 95 ? 8.403 -1.717 -23.091 1.00 96.44 95 ASN A C 1
ATOM 783 O O . ASN A 1 95 ? 8.845 -2.503 -22.249 1.00 96.44 95 ASN A O 1
ATOM 787 N N . ASN A 1 96 ? 8.931 -0.508 -23.283 1.00 97.69 96 ASN A N 1
ATOM 788 C CA . ASN A 1 96 ? 10.058 -0.002 -22.506 1.00 97.69 96 ASN A CA 1
ATOM 789 C C . ASN A 1 96 ? 9.674 0.290 -21.054 1.00 97.69 96 ASN A C 1
ATOM 791 O O . ASN A 1 96 ? 10.518 0.156 -20.181 1.00 97.69 96 ASN A O 1
ATOM 795 N N . PHE A 1 97 ? 8.415 0.599 -20.755 1.00 97.44 97 PHE A N 1
ATOM 796 C CA . PHE A 1 97 ? 7.945 0.736 -19.378 1.00 97.44 97 PHE A CA 1
ATOM 797 C C . PHE A 1 97 ? 8.186 -0.546 -18.563 1.00 97.44 97 PHE A C 1
ATOM 799 O O . PHE A 1 97 ? 8.586 -0.476 -17.402 1.00 97.44 97 PHE A O 1
ATOM 806 N N . VAL A 1 98 ? 8.029 -1.710 -19.203 1.00 96.38 98 VAL A N 1
ATOM 807 C CA . VAL A 1 98 ? 8.282 -3.032 -18.610 1.00 96.38 98 VAL A CA 1
ATOM 808 C C . VAL A 1 98 ? 9.758 -3.445 -18.715 1.00 96.38 98 VAL A C 1
ATOM 810 O O . VAL A 1 98 ? 10.300 -4.046 -17.799 1.00 96.38 98 VAL A O 1
ATOM 813 N N . LEU A 1 99 ? 10.438 -3.172 -19.831 1.00 96.69 99 LEU A N 1
ATOM 814 C CA . LEU A 1 99 ? 11.777 -3.731 -20.091 1.00 96.69 99 LEU A CA 1
ATOM 815 C C . LEU A 1 99 ? 12.947 -2.781 -19.816 1.00 96.69 99 LEU A C 1
ATOM 817 O O . LEU A 1 99 ? 14.071 -3.233 -19.614 1.00 96.69 99 LEU A O 1
ATOM 821 N N . ASN A 1 100 ? 12.713 -1.475 -19.862 1.00 96.69 100 ASN A N 1
ATOM 822 C CA . ASN A 1 100 ? 13.745 -0.449 -19.782 1.00 96.69 100 ASN A CA 1
ATOM 823 C C . ASN A 1 100 ? 13.144 0.889 -19.317 1.00 96.69 100 ASN A C 1
ATOM 825 O O . ASN A 1 100 ? 13.126 1.872 -20.063 1.00 96.69 100 ASN A O 1
ATOM 829 N N . PHE A 1 101 ? 12.608 0.915 -18.093 1.00 96.69 101 PHE A N 1
ATOM 830 C CA . PHE A 1 101 ? 11.845 2.055 -17.575 1.00 96.69 101 PHE A CA 1
ATOM 831 C C . PHE A 1 101 ? 12.597 3.391 -17.703 1.00 96.69 101 PHE A C 1
ATOM 833 O O . PHE A 1 101 ? 12.002 4.397 -18.088 1.00 96.69 101 PHE A O 1
ATOM 840 N N . SER A 1 102 ? 13.912 3.408 -17.465 1.00 96.56 102 SER A N 1
ATOM 841 C CA . SER A 1 102 ? 14.730 4.626 -17.559 1.00 96.56 102 SER A CA 1
ATOM 842 C C . SER A 1 102 ? 14.691 5.275 -18.947 1.00 96.56 102 SER A C 1
ATOM 844 O O . SER A 1 102 ? 14.727 6.498 -19.040 1.00 96.56 102 SER A O 1
ATOM 846 N N . SER A 1 103 ? 14.536 4.488 -20.017 1.00 97.69 103 SER A N 1
ATOM 847 C CA . SER A 1 103 ? 14.395 5.003 -21.389 1.00 97.69 103 SER A CA 1
ATOM 848 C C . SER A 1 103 ? 13.060 5.708 -21.662 1.00 97.69 103 SER A C 1
ATOM 850 O O . SER A 1 103 ? 12.916 6.372 -22.685 1.00 97.69 103 SER A O 1
ATOM 852 N N . THR A 1 104 ? 12.083 5.575 -20.760 1.00 98.06 104 THR A N 1
ATOM 853 C CA . THR A 1 104 ? 10.763 6.218 -20.875 1.00 98.06 104 THR A CA 1
ATOM 854 C C . THR A 1 104 ? 10.668 7.543 -20.114 1.00 98.06 104 THR A C 1
ATOM 856 O O . THR A 1 104 ? 9.709 8.292 -20.301 1.00 98.06 104 THR A O 1
ATOM 859 N N . LEU A 1 105 ? 11.649 7.852 -19.260 1.00 98.06 105 LEU A N 1
ATOM 860 C CA . LEU A 1 105 ? 11.641 9.046 -18.415 1.00 98.06 105 LEU A CA 1
ATOM 861 C C . LEU A 1 105 ? 11.674 10.331 -19.250 1.00 98.06 105 LEU A C 1
ATOM 863 O O . LEU A 1 105 ? 12.387 10.423 -20.246 1.00 98.06 105 LEU A O 1
ATOM 867 N N . GLY A 1 106 ? 10.912 11.344 -18.828 1.00 97.06 106 GLY A N 1
ATOM 868 C CA . GLY A 1 106 ? 10.790 12.615 -19.545 1.00 97.06 106 GLY A CA 1
ATOM 869 C C . GLY A 1 106 ? 9.887 12.559 -20.782 1.00 97.06 106 GLY A C 1
ATOM 870 O O . GLY A 1 106 ? 9.660 13.593 -21.407 1.00 97.06 106 GLY A O 1
ATOM 871 N N . ASN A 1 107 ? 9.345 11.389 -21.139 1.00 98.06 107 ASN A N 1
ATOM 872 C CA . ASN A 1 107 ? 8.402 11.256 -22.244 1.00 98.06 107 ASN A CA 1
ATOM 873 C C . ASN A 1 107 ? 6.951 11.487 -21.766 1.00 98.06 107 ASN A C 1
ATOM 875 O O . ASN A 1 107 ? 6.477 10.733 -20.918 1.00 98.06 107 ASN A O 1
ATOM 879 N N . PRO A 1 108 ? 6.182 12.429 -22.346 1.00 97.88 108 PRO A N 1
ATOM 880 C CA . PRO A 1 108 ? 4.783 12.658 -21.967 1.00 97.88 108 PRO A CA 1
ATOM 881 C C . PRO A 1 108 ? 3.864 11.430 -22.104 1.00 97.88 108 PRO A C 1
ATOM 883 O O . PRO A 1 108 ? 2.870 11.324 -21.385 1.00 97.88 108 PRO A O 1
ATOM 886 N N . GLN A 1 109 ? 4.189 10.487 -22.997 1.00 98.31 109 GLN A N 1
ATOM 887 C CA . GLN A 1 109 ? 3.463 9.220 -23.138 1.00 98.31 109 GLN A CA 1
ATOM 888 C C . GLN A 1 109 ? 3.611 8.331 -21.896 1.00 98.31 109 GLN A C 1
ATOM 890 O O . GLN A 1 109 ? 2.669 7.623 -21.547 1.00 98.31 109 GLN A O 1
ATOM 895 N N . LEU A 1 110 ? 4.739 8.408 -21.176 1.00 98.44 110 LEU A N 1
ATOM 896 C CA . LEU A 1 110 ? 4.883 7.747 -19.878 1.00 98.44 110 LEU A CA 1
ATOM 897 C C . LEU A 1 110 ? 3.913 8.353 -18.858 1.00 98.44 110 LEU A C 1
ATOM 899 O O . LEU A 1 110 ? 3.226 7.625 -18.152 1.00 98.44 110 LEU A O 1
ATOM 903 N N . ASN A 1 111 ? 3.821 9.679 -18.777 1.00 98.31 111 ASN A N 1
ATOM 904 C CA . ASN A 1 111 ? 2.898 10.349 -17.857 1.00 98.31 111 ASN A CA 1
ATOM 905 C C . ASN A 1 111 ? 1.434 9.989 -18.145 1.00 98.31 111 ASN A C 1
ATOM 907 O O . ASN A 1 111 ? 0.654 9.739 -17.221 1.00 98.31 111 ASN A O 1
ATOM 911 N N . LEU A 1 112 ? 1.074 9.914 -19.431 1.00 98.25 112 LEU A N 1
ATOM 912 C CA . LEU A 1 112 ? -0.232 9.434 -19.868 1.00 98.25 112 LEU A CA 1
ATOM 913 C C . LEU A 1 112 ? -0.461 7.980 -19.431 1.00 98.25 112 LEU A C 1
ATOM 915 O O . LEU A 1 112 ? -1.484 7.699 -18.808 1.00 98.25 112 LEU A O 1
ATOM 919 N N . LEU A 1 113 ? 0.501 7.083 -19.673 1.00 98.12 113 LEU A N 1
ATOM 920 C CA . LEU A 1 113 ? 0.449 5.690 -19.222 1.00 98.12 113 LEU A CA 1
ATOM 921 C C . LEU A 1 113 ? 0.213 5.598 -17.706 1.00 98.12 113 LEU A C 1
ATOM 923 O O . LEU A 1 113 ? -0.711 4.921 -17.260 1.00 98.12 113 LEU A O 1
ATOM 927 N N . LEU A 1 114 ? 0.980 6.346 -16.909 1.00 98.00 114 LEU A N 1
ATOM 928 C CA . LEU A 1 114 ? 0.864 6.368 -15.447 1.00 98.00 114 LEU A CA 1
ATOM 929 C C . LEU A 1 114 ? -0.502 6.860 -14.965 1.00 98.00 114 LEU A C 1
ATOM 931 O O . LEU A 1 114 ? -1.039 6.312 -13.999 1.00 98.00 114 LEU A O 1
ATOM 935 N N . LEU A 1 115 ? -1.078 7.868 -15.625 1.00 97.69 115 LEU A N 1
ATOM 936 C CA . LEU A 1 115 ? -2.434 8.325 -15.335 1.00 97.69 115 LEU A CA 1
ATOM 937 C C . LEU A 1 115 ? -3.452 7.220 -15.632 1.00 97.69 115 LEU A C 1
ATOM 939 O O . LEU A 1 115 ? -4.237 6.874 -14.750 1.00 97.69 115 LEU A O 1
ATOM 943 N N . LEU A 1 116 ? -3.414 6.648 -16.838 1.00 97.25 116 LEU A N 1
ATOM 944 C CA . LEU A 1 116 ? -4.366 5.636 -17.313 1.00 97.25 116 LEU A CA 1
ATOM 945 C C . LEU A 1 116 ? -4.359 4.379 -16.445 1.00 97.25 116 LEU A C 1
ATOM 947 O O . LEU A 1 116 ? -5.418 3.859 -16.094 1.00 97.25 116 LEU A O 1
ATOM 951 N N . MET A 1 117 ? -3.173 3.941 -16.032 1.00 96.25 117 MET A N 1
ATOM 952 C CA . MET A 1 117 ? -2.998 2.817 -15.119 1.00 96.25 117 MET A CA 1
ATOM 953 C C . MET A 1 117 ? -3.523 3.088 -13.705 1.00 96.25 117 MET A C 1
ATOM 955 O O . MET A 1 117 ? -3.853 2.151 -12.978 1.00 96.25 117 MET A O 1
ATOM 959 N N . LYS A 1 118 ? -3.599 4.359 -13.289 1.00 95.56 118 LYS A N 1
ATOM 960 C CA . LYS A 1 118 ? -4.090 4.749 -11.960 1.00 95.56 118 LYS A CA 1
ATOM 961 C C . LYS A 1 118 ? -5.562 5.145 -11.933 1.00 95.56 118 LYS A C 1
ATOM 963 O O . LYS A 1 118 ? -6.137 5.187 -10.845 1.00 95.56 118 LYS A O 1
ATOM 968 N N . LEU A 1 119 ? -6.193 5.383 -13.085 1.00 92.50 119 LEU A N 1
ATOM 969 C CA . LEU A 1 119 ? -7.635 5.647 -13.183 1.00 92.50 119 LEU A CA 1
ATOM 970 C C . LEU A 1 119 ? -8.499 4.614 -12.435 1.00 92.50 119 LEU A C 1
ATOM 972 O O . LEU A 1 119 ? -9.415 5.031 -11.725 1.00 92.50 119 LEU A O 1
ATOM 976 N N . PRO A 1 120 ? -8.210 3.297 -12.488 1.00 91.38 120 PRO A N 1
ATOM 977 C CA . PRO A 1 120 ? -9.004 2.303 -11.771 1.00 91.38 120 PRO A CA 1
ATOM 978 C C . PRO A 1 120 ? -9.027 2.511 -10.251 1.00 91.38 120 PRO A C 1
ATOM 980 O O . PRO A 1 120 ? -10.013 2.164 -9.603 1.00 91.38 120 PRO A O 1
ATOM 983 N N . TYR A 1 121 ? -7.984 3.120 -9.669 1.00 89.12 121 TYR A N 1
ATOM 984 C CA . TYR A 1 121 ? -7.964 3.414 -8.236 1.00 89.12 121 TYR A CA 1
ATOM 985 C C . TYR A 1 121 ? -9.041 4.427 -7.842 1.00 89.12 121 TYR A C 1
ATOM 987 O O . TYR A 1 121 ? -9.634 4.251 -6.784 1.00 89.12 121 TYR A O 1
ATOM 995 N N . PHE A 1 122 ? -9.373 5.396 -8.706 1.00 85.38 122 PHE A N 1
ATOM 996 C CA . PHE A 1 122 ? -10.402 6.407 -8.423 1.00 85.38 122 PHE A CA 1
ATOM 997 C C . PHE A 1 122 ? -11.767 5.771 -8.148 1.00 85.38 122 PHE A C 1
ATOM 999 O O . PHE A 1 122 ? -12.473 6.190 -7.232 1.00 85.38 122 PHE A O 1
ATOM 1006 N N . PHE A 1 123 ? -12.127 4.724 -8.899 1.00 82.94 123 PHE A N 1
ATOM 1007 C CA . PHE A 1 123 ? -13.365 3.981 -8.656 1.00 82.94 123 PHE A CA 1
ATOM 1008 C C . PHE A 1 123 ? -13.364 3.324 -7.274 1.00 82.94 123 PHE A C 1
ATOM 1010 O O . PHE A 1 123 ? -14.382 3.362 -6.584 1.00 82.94 123 PHE A O 1
ATOM 1017 N N . PHE A 1 124 ? -12.228 2.770 -6.843 1.00 78.94 124 PHE A N 1
ATOM 1018 C CA . PHE A 1 124 ? -12.107 2.188 -5.508 1.00 78.94 124 PHE A CA 1
ATOM 1019 C C . PHE A 1 124 ? -12.168 3.228 -4.400 1.00 78.94 124 PHE A C 1
ATOM 1021 O O . PHE A 1 124 ? -12.818 2.966 -3.392 1.00 78.94 124 PHE A O 1
ATOM 1028 N N . ASP A 1 125 ? -11.538 4.391 -4.564 1.00 73.94 125 ASP A N 1
ATOM 1029 C CA . ASP A 1 125 ? -11.618 5.436 -3.540 1.00 73.94 125 ASP A CA 1
ATOM 1030 C C . ASP A 1 125 ? -13.053 5.930 -3.386 1.00 73.94 125 ASP A C 1
ATOM 1032 O O . ASP A 1 125 ? -13.528 6.085 -2.268 1.00 73.94 125 ASP A O 1
ATOM 1036 N N . ILE A 1 126 ? -13.770 6.115 -4.501 1.00 74.19 126 ILE A N 1
ATOM 1037 C CA . ILE A 1 126 ? -15.179 6.517 -4.492 1.00 74.19 126 ILE A CA 1
ATOM 1038 C C . ILE A 1 126 ? -16.042 5.427 -3.847 1.00 74.19 126 ILE A C 1
ATOM 1040 O O . ILE A 1 126 ? -16.838 5.718 -2.954 1.00 74.19 126 ILE A O 1
ATOM 1044 N N . ALA A 1 127 ? -15.886 4.167 -4.260 1.00 72.62 127 ALA A N 1
ATOM 1045 C CA . ALA A 1 127 ? -16.639 3.053 -3.688 1.00 72.62 127 ALA A CA 1
ATOM 1046 C C . ALA A 1 127 ? -16.387 2.923 -2.179 1.00 72.62 127 ALA A C 1
ATOM 1048 O O . ALA A 1 127 ? -17.323 2.775 -1.394 1.00 72.62 127 ALA A O 1
ATOM 1049 N N . LEU A 1 128 ? -15.130 3.041 -1.753 1.00 69.62 128 LEU A N 1
ATOM 1050 C CA . LEU A 1 128 ? -14.768 2.988 -0.346 1.00 69.62 128 LEU A CA 1
ATOM 1051 C C . LEU A 1 128 ? -15.282 4.210 0.415 1.00 69.62 128 LEU A C 1
ATOM 1053 O O . LEU A 1 128 ? -15.746 4.062 1.539 1.00 69.62 128 LEU A O 1
ATOM 1057 N N . ALA A 1 129 ? -15.266 5.395 -0.188 1.00 68.81 129 ALA A N 1
ATOM 1058 C CA . ALA A 1 129 ? -15.851 6.594 0.389 1.00 68.81 129 ALA A CA 1
ATOM 1059 C C . ALA A 1 129 ? -17.342 6.390 0.689 1.00 68.81 129 ALA A C 1
ATOM 1061 O O . ALA A 1 129 ? -17.797 6.728 1.783 1.00 68.81 129 ALA A O 1
ATOM 1062 N N . PHE A 1 130 ? -18.089 5.751 -0.218 1.00 66.88 130 PHE A N 1
ATOM 1063 C CA . PHE A 1 130 ? -19.476 5.351 0.033 1.00 66.88 130 PHE A CA 1
ATOM 1064 C C . PHE A 1 130 ? -19.609 4.311 1.155 1.00 66.88 130 PHE A C 1
ATOM 1066 O O . PHE A 1 130 ? -20.510 4.424 1.987 1.00 66.88 130 PHE A O 1
ATOM 1073 N N . VAL A 1 131 ? -18.708 3.327 1.228 1.00 66.50 131 VAL A N 1
ATOM 1074 C CA . VAL A 1 131 ? -18.702 2.341 2.324 1.00 66.50 131 VAL A CA 1
ATOM 1075 C C . VAL A 1 131 ? -18.425 3.017 3.670 1.00 66.50 131 VAL A C 1
ATOM 1077 O O . VAL A 1 131 ? -19.157 2.780 4.630 1.00 66.50 131 VAL A O 1
ATOM 1080 N N . LEU A 1 132 ? -17.426 3.903 3.746 1.00 64.94 132 LEU A N 1
ATOM 1081 C CA . LEU A 1 132 ? -17.095 4.640 4.965 1.00 64.94 132 LEU A CA 1
ATOM 1082 C C . LEU A 1 132 ? -18.226 5.583 5.375 1.00 64.94 132 LEU A C 1
ATOM 1084 O O . LEU A 1 132 ? -18.529 5.658 6.561 1.00 64.94 132 LEU A O 1
ATOM 1088 N N . MET A 1 133 ? -18.916 6.237 4.432 1.00 65.25 133 MET A N 1
ATOM 1089 C CA . MET A 1 133 ? -20.143 6.990 4.732 1.00 65.25 133 MET A CA 1
ATOM 1090 C C . MET A 1 133 ? -21.192 6.134 5.445 1.00 65.25 133 MET A C 1
ATOM 1092 O O . MET A 1 133 ? -21.888 6.630 6.327 1.00 65.25 133 MET A O 1
ATOM 1096 N N . GLY A 1 134 ? -21.313 4.856 5.087 1.00 66.19 134 GLY A N 1
ATOM 1097 C CA . GLY A 1 134 ? -22.246 3.933 5.732 1.00 66.19 134 GLY A CA 1
ATOM 1098 C C . GLY A 1 134 ? -21.970 3.703 7.223 1.00 66.19 134 GLY A C 1
ATOM 1099 O O . GLY A 1 134 ? -22.879 3.295 7.941 1.00 66.19 134 GLY A O 1
ATOM 1100 N N . LEU A 1 135 ? -20.755 3.997 7.704 1.00 63.47 135 LEU A N 1
ATOM 1101 C CA . LEU A 1 135 ? -20.350 3.788 9.099 1.00 63.47 135 LEU A CA 1
ATOM 1102 C C . LEU A 1 135 ? -20.744 4.936 10.042 1.00 63.47 135 LEU A C 1
ATOM 1104 O O . LEU A 1 135 ? -20.652 4.774 11.257 1.00 63.47 135 LEU A O 1
ATOM 1108 N N . PHE A 1 136 ? -21.186 6.086 9.523 1.00 67.62 136 PHE A N 1
ATOM 1109 C CA . PHE A 1 136 ? -21.489 7.264 10.343 1.00 67.62 136 PHE A CA 1
ATOM 1110 C C . PHE A 1 136 ? -22.983 7.538 10.431 1.00 67.62 136 PHE A C 1
ATOM 1112 O O . PHE A 1 136 ? -23.720 7.382 9.460 1.00 67.62 136 PHE A O 1
ATOM 1119 N N . LYS A 1 137 ? -23.445 8.002 11.595 1.00 67.62 137 LYS A N 1
ATOM 1120 C CA . LYS A 1 137 ? -24.865 8.305 11.832 1.00 67.62 137 LYS A CA 1
ATOM 1121 C C . LYS A 1 137 ? -25.242 9.696 11.347 1.00 67.62 137 LYS A C 1
ATOM 1123 O O . LYS A 1 137 ? -26.296 9.865 10.734 1.00 67.62 137 LYS A O 1
ATOM 1128 N N . THR A 1 138 ? -24.388 10.693 11.584 1.00 70.12 138 THR A N 1
ATOM 1129 C CA . THR A 1 138 ? -24.721 12.078 11.243 1.00 70.12 138 THR A CA 1
ATOM 1130 C C . THR A 1 138 ? -24.271 12.443 9.833 1.00 70.12 138 THR A C 1
ATOM 1132 O O . THR A 1 138 ? -23.170 12.123 9.390 1.00 70.12 138 THR A O 1
ATOM 1135 N N . GLU A 1 139 ? -25.102 13.213 9.131 1.00 65.38 139 GLU A N 1
ATOM 1136 C CA . GLU A 1 139 ? -24.800 13.746 7.796 1.00 65.38 139 GLU A CA 1
ATOM 1137 C C . GLU A 1 139 ? -23.492 14.549 7.729 1.00 65.38 139 GLU A C 1
ATOM 1139 O O . GLU A 1 139 ? -22.906 14.696 6.658 1.00 65.38 139 GLU A O 1
ATOM 1144 N N . LYS A 1 140 ? -23.033 15.097 8.859 1.00 61.25 140 LYS A N 1
ATOM 1145 C CA . LYS A 1 140 ? -21.772 15.836 8.947 1.00 61.25 140 LYS A CA 1
ATOM 1146 C C . LYS A 1 140 ? -20.569 14.889 8.937 1.00 61.25 140 LYS A C 1
ATOM 1148 O O . LYS A 1 140 ? -19.621 15.152 8.207 1.00 61.25 140 LYS A O 1
ATOM 1153 N N . GLU A 1 141 ? -20.620 13.797 9.694 1.00 60.31 141 GLU A N 1
ATOM 1154 C CA . GLU A 1 141 ? -19.546 12.796 9.788 1.00 60.31 141 GLU A CA 1
ATOM 1155 C C . GLU A 1 141 ? -19.427 11.964 8.508 1.00 60.31 141 GLU A C 1
ATOM 1157 O O . GLU A 1 141 ? -18.322 11.783 8.002 1.00 60.31 141 GLU A O 1
ATOM 1162 N N . LYS A 1 142 ? -20.563 11.569 7.909 1.00 61.00 142 LYS A N 1
ATOM 1163 C CA . LYS A 1 142 ? -20.593 10.879 6.607 1.00 61.00 142 LYS A CA 1
ATOM 1164 C C . LYS A 1 142 ? -19.828 11.661 5.537 1.00 61.00 142 LYS A C 1
ATOM 1166 O O . LYS A 1 142 ? -19.007 11.105 4.818 1.00 61.00 142 LYS A O 1
ATOM 1171 N N . LYS A 1 143 ? -20.058 12.975 5.456 1.00 54.47 143 LYS A N 1
ATOM 1172 C CA . LYS A 1 143 ? -19.426 13.850 4.452 1.00 54.47 143 LYS A CA 1
ATOM 1173 C C . LYS A 1 143 ? -17.917 13.971 4.627 1.00 54.47 143 LYS A C 1
ATOM 1175 O O . LYS A 1 143 ? -17.217 14.118 3.632 1.00 54.47 143 LYS A O 1
ATOM 1180 N N . TRP A 1 144 ? -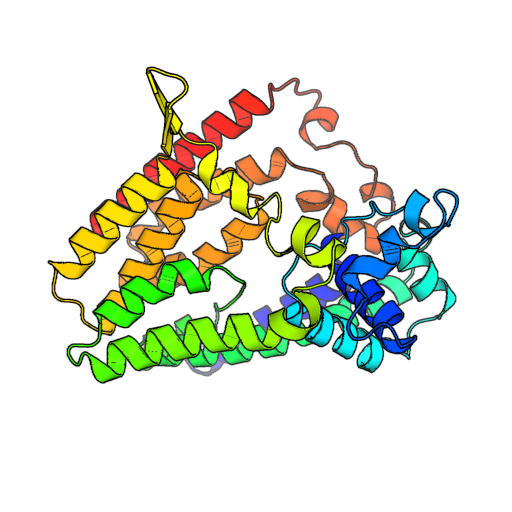17.426 13.900 5.861 1.00 50.00 144 TRP A N 1
ATOM 1181 C CA . TRP A 1 144 ? -15.991 13.878 6.119 1.00 50.00 144 TRP A CA 1
ATOM 1182 C C . TRP A 1 144 ? -15.378 12.509 5.812 1.00 50.00 144 TRP A C 1
ATOM 1184 O O . TRP A 1 144 ? -14.345 12.452 5.158 1.00 50.00 144 TRP A O 1
ATOM 1194 N N . ALA A 1 145 ? -16.047 11.414 6.175 1.00 51.19 145 ALA A N 1
ATOM 1195 C CA . ALA A 1 145 ? -15.609 10.059 5.841 1.00 51.19 145 ALA A CA 1
ATOM 1196 C C . ALA A 1 145 ? -15.540 9.802 4.324 1.00 51.19 145 ALA A C 1
ATOM 1198 O O . ALA A 1 145 ? -14.631 9.123 3.849 1.00 51.19 145 ALA A O 1
ATOM 1199 N N . PHE A 1 146 ? -16.453 10.409 3.556 1.00 47.41 146 PHE A N 1
ATOM 1200 C CA . PHE A 1 146 ? -16.447 10.359 2.092 1.00 47.41 146 PHE A CA 1
ATOM 1201 C C . PHE A 1 146 ? -15.198 11.000 1.469 1.00 47.41 146 PHE A C 1
ATOM 1203 O O . PHE A 1 146 ? -14.749 10.597 0.405 1.00 47.41 146 PHE A O 1
ATOM 1210 N N . ALA A 1 147 ? -14.608 12.005 2.113 1.00 45.47 147 ALA A N 1
ATOM 1211 C CA . ALA A 1 147 ? -13.475 12.717 1.535 1.00 45.47 147 ALA A CA 1
ATOM 1212 C C . ALA A 1 147 ? -12.144 11.934 1.617 1.00 45.47 147 ALA A C 1
ATOM 1214 O O . ALA A 1 147 ? -11.156 12.391 1.047 1.00 45.47 147 ALA A O 1
ATOM 1215 N N . LEU A 1 148 ? -12.074 10.812 2.354 1.00 48.84 148 LEU A N 1
ATOM 1216 C CA . LEU A 1 148 ? -10.818 10.354 2.982 1.00 48.84 148 LEU A CA 1
ATOM 1217 C C . LEU A 1 148 ? -10.512 8.841 2.851 1.00 48.84 148 LEU A C 1
ATOM 1219 O O . LEU A 1 148 ? -9.714 8.297 3.612 1.00 48.84 148 LEU A O 1
ATOM 1223 N N . ALA A 1 149 ? -11.116 8.138 1.893 1.00 38.75 149 ALA A N 1
ATOM 1224 C CA . ALA A 1 149 ? -11.097 6.675 1.843 1.00 38.75 149 ALA A CA 1
ATOM 1225 C C . ALA A 1 149 ? -10.059 6.074 0.864 1.00 38.75 149 ALA A C 1
ATOM 1227 O O . ALA A 1 149 ? -10.140 6.327 -0.335 1.00 38.75 149 ALA A O 1
ATOM 1228 N N . GLY A 1 150 ? -9.144 5.211 1.345 1.00 35.84 150 GLY A N 1
ATOM 1229 C CA . GLY A 1 150 ? -8.293 4.363 0.487 1.00 35.84 150 GLY A CA 1
ATOM 1230 C C . GLY A 1 150 ? -7.678 3.101 1.145 1.00 35.84 150 GLY A C 1
ATOM 1231 O O . GLY A 1 150 ? -7.137 3.182 2.242 1.00 35.84 150 GLY A O 1
ATOM 1232 N N . PHE A 1 151 ? -7.681 1.992 0.374 1.00 38.38 151 PHE A N 1
ATOM 1233 C CA . PHE A 1 151 ? -6.724 0.848 0.281 1.00 38.38 151 PHE A CA 1
ATOM 1234 C C . PHE A 1 151 ? -6.881 -0.507 1.037 1.00 38.38 151 PHE A C 1
ATOM 1236 O O . PHE A 1 151 ? -7.226 -0.535 2.202 1.00 38.38 151 PHE A O 1
ATOM 1243 N N . LYS A 1 152 ? -6.521 -1.585 0.279 1.00 46.47 152 LYS A N 1
ATOM 1244 C CA . LYS A 1 152 ? -5.761 -2.879 0.459 1.00 46.47 152 LYS A CA 1
ATOM 1245 C C . LYS A 1 152 ? -6.145 -4.026 1.446 1.00 46.47 152 LYS A C 1
ATOM 1247 O O . LYS A 1 152 ? -7.033 -3.914 2.266 1.00 46.47 152 LYS A O 1
ATOM 1252 N N . ILE A 1 153 ? -5.461 -5.180 1.251 1.00 44.81 153 ILE A N 1
ATOM 1253 C CA . ILE A 1 153 ? -5.690 -6.611 1.640 1.00 44.81 153 ILE A CA 1
ATOM 1254 C C . ILE A 1 153 ? -5.639 -6.960 3.152 1.00 44.81 153 ILE A C 1
ATOM 1256 O O . ILE A 1 153 ? -5.806 -8.113 3.549 1.00 44.81 153 ILE A O 1
ATOM 1260 N N . PHE A 1 154 ? -5.583 -5.980 4.045 1.00 63.19 154 PHE A N 1
ATOM 1261 C CA . PHE A 1 154 ? -5.746 -6.221 5.485 1.00 63.19 154 PHE A CA 1
ATOM 1262 C C . PHE A 1 154 ? -7.154 -6.650 5.988 1.00 63.19 154 PHE A C 1
ATOM 1264 O O . PHE A 1 154 ? -7.256 -6.871 7.199 1.00 63.19 154 PHE A O 1
ATOM 1271 N N . PRO A 1 155 ? -8.231 -6.857 5.176 1.00 66.62 155 PRO A N 1
ATOM 1272 C CA . PRO A 1 155 ? -9.531 -7.264 5.706 1.00 66.62 155 PRO A CA 1
ATOM 1273 C C . PRO A 1 155 ? -9.526 -8.544 6.540 1.00 66.62 155 PRO A C 1
ATOM 1275 O O . PRO A 1 155 ? -10.426 -8.700 7.357 1.00 66.62 155 PRO A O 1
ATOM 1278 N N . LEU A 1 156 ? -8.532 -9.436 6.412 1.00 73.50 156 LEU A N 1
ATOM 1279 C CA . LEU A 1 156 ? -8.463 -10.636 7.259 1.00 73.50 156 LEU A CA 1
ATOM 1280 C C . LEU A 1 156 ? -8.342 -10.296 8.754 1.00 73.50 156 LEU A C 1
ATOM 1282 O O . LEU A 1 156 ? -9.000 -10.936 9.573 1.00 73.50 156 LEU A O 1
ATOM 1286 N N . LEU A 1 157 ? -7.593 -9.242 9.109 1.00 81.00 157 LEU A N 1
ATOM 1287 C CA . LEU A 1 157 ? -7.484 -8.751 10.494 1.00 81.00 157 LEU A CA 1
ATOM 1288 C C . LEU A 1 157 ? -8.816 -8.216 11.033 1.00 81.00 157 LEU A C 1
ATOM 1290 O O . LEU A 1 157 ? -9.005 -8.054 12.237 1.00 81.00 157 LEU A O 1
ATOM 1294 N N . PHE A 1 158 ? -9.743 -7.906 10.132 1.00 83.38 158 PHE A N 1
ATOM 1295 C CA . PHE A 1 158 ? -11.010 -7.263 10.438 1.00 83.38 158 PHE A CA 1
ATOM 1296 C C . PHE A 1 158 ? -12.178 -8.243 10.463 1.00 83.38 158 PHE A C 1
ATOM 1298 O O . PHE A 1 158 ? -13.233 -7.910 11.003 1.00 83.38 158 PHE A O 1
ATOM 1305 N N . ILE A 1 159 ? -11.994 -9.464 9.952 1.00 81.44 159 ILE A N 1
ATOM 1306 C CA . ILE A 1 159 ? -13.035 -10.495 9.970 1.00 81.44 159 ILE A CA 1
ATOM 1307 C C . ILE A 1 159 ? -13.485 -10.764 11.405 1.00 81.44 159 ILE A C 1
ATOM 1309 O O . ILE A 1 159 ? -14.682 -10.742 11.674 1.00 81.44 159 ILE A O 1
ATOM 1313 N N . ILE A 1 160 ? -12.556 -10.971 12.344 1.00 87.62 160 ILE A N 1
ATOM 1314 C CA . ILE A 1 160 ? -12.929 -11.309 13.723 1.00 87.62 160 ILE A CA 1
ATOM 1315 C C . ILE A 1 160 ? -13.675 -10.156 14.409 1.00 87.62 160 ILE A C 1
ATOM 1317 O O . ILE A 1 160 ? -14.790 -10.399 14.875 1.00 87.62 160 ILE A O 1
ATOM 1321 N N . PRO A 1 161 ? -13.183 -8.898 14.425 1.00 85.25 161 PRO A N 1
ATOM 1322 C CA . PRO A 1 161 ? -13.974 -7.808 14.987 1.00 85.25 161 PRO A CA 1
ATOM 1323 C C . PRO A 1 161 ? -15.346 -7.640 14.314 1.00 85.25 161 PRO A C 1
ATOM 1325 O O . PRO A 1 161 ? -16.314 -7.367 15.016 1.00 85.25 161 PRO A O 1
ATOM 1328 N N . LEU A 1 162 ? -15.461 -7.869 12.998 1.00 81.19 162 LEU A N 1
ATOM 1329 C CA . LEU A 1 162 ? -16.735 -7.813 12.270 1.00 81.19 162 LEU A CA 1
ATOM 1330 C C . LEU A 1 162 ? -17.713 -8.917 12.705 1.00 81.19 162 LEU A C 1
ATOM 1332 O O . LEU A 1 162 ? -18.889 -8.646 12.948 1.00 81.19 162 LEU A O 1
ATOM 1336 N N . VAL A 1 163 ? -17.231 -10.152 12.844 1.00 83.69 163 VAL A N 1
ATOM 1337 C CA . VAL A 1 163 ? -18.010 -11.305 13.323 1.00 83.69 163 VAL A CA 1
ATOM 1338 C C . VAL A 1 163 ? -18.523 -11.053 14.743 1.00 83.69 163 VAL A C 1
ATOM 1340 O O . VAL A 1 163 ? -19.690 -11.307 15.039 1.00 83.69 163 VAL A O 1
ATOM 1343 N N . LEU A 1 164 ? -17.685 -10.487 15.614 1.00 89.75 164 LEU A N 1
ATOM 1344 C CA . LEU A 1 164 ? -18.010 -10.233 17.022 1.00 89.75 164 LEU A CA 1
ATOM 1345 C C . LEU A 1 164 ? -19.022 -9.098 17.250 1.00 89.75 164 LEU A C 1
ATOM 1347 O O . LEU A 1 164 ? -19.490 -8.918 18.376 1.00 89.75 164 LEU A O 1
ATOM 1351 N N . VAL A 1 165 ? -19.393 -8.336 16.217 1.00 83.19 165 VAL A N 1
ATOM 1352 C CA . VAL A 1 165 ? -20.513 -7.379 16.291 1.00 83.19 165 VAL A CA 1
ATOM 1353 C C . VAL A 1 165 ? -21.867 -8.087 16.218 1.00 83.19 165 VAL A C 1
ATOM 1355 O O . VAL A 1 165 ? -22.862 -7.578 16.735 1.00 83.19 165 VAL A O 1
ATOM 1358 N N . LYS A 1 166 ? -21.935 -9.268 15.594 1.00 84.56 166 LYS A N 1
ATOM 1359 C CA . LYS A 1 166 ? -23.185 -10.021 15.471 1.00 84.56 166 LYS A CA 1
ATOM 1360 C C . LYS A 1 166 ? -23.434 -10.873 16.707 1.00 84.56 166 LYS A C 1
ATOM 1362 O O . LYS A 1 166 ? -22.508 -11.463 17.262 1.00 84.56 166 LYS A O 1
ATOM 1367 N N . THR A 1 167 ? -24.687 -10.947 17.142 1.00 88.31 167 THR A N 1
ATOM 1368 C CA . THR A 1 167 ? -25.116 -11.810 18.253 1.00 88.31 167 THR A CA 1
ATOM 1369 C C . THR A 1 167 ? -25.480 -13.211 17.771 1.00 88.31 167 THR A C 1
ATOM 1371 O O . THR A 1 167 ? -25.174 -14.185 18.451 1.00 88.31 167 THR A O 1
ATOM 1374 N N . ASP A 1 168 ? -26.086 -13.311 16.588 1.00 92.25 168 ASP A N 1
ATOM 1375 C CA . ASP A 1 168 ? -26.531 -14.567 15.994 1.00 92.25 168 ASP A CA 1
ATOM 1376 C C . ASP A 1 168 ? -25.373 -15.373 15.375 1.00 92.25 168 ASP A C 1
ATOM 1378 O O . ASP A 1 168 ? -24.567 -14.858 14.594 1.00 92.25 168 ASP A O 1
ATOM 1382 N N . TRP A 1 169 ? -25.302 -16.666 15.702 1.00 94.56 169 TRP A N 1
ATOM 1383 C CA . TRP A 1 169 ? -24.247 -17.563 15.220 1.00 94.56 169 TRP A CA 1
ATOM 1384 C C . TRP A 1 169 ? -24.330 -17.838 13.719 1.00 94.56 169 TRP A C 1
ATOM 1386 O O . TRP A 1 169 ? -23.290 -18.013 13.078 1.00 94.56 169 TRP A O 1
ATOM 1396 N N . ARG A 1 170 ? -25.531 -17.837 13.132 1.00 94.62 170 ARG A N 1
ATOM 1397 C CA . ARG A 1 170 ? -25.692 -18.035 11.688 1.00 94.62 170 ARG A CA 1
ATOM 1398 C C . ARG A 1 170 ? -25.158 -16.829 10.917 1.00 94.62 170 ARG A C 1
ATOM 1400 O O . ARG A 1 170 ? -24.466 -17.020 9.918 1.00 94.62 170 ARG A O 1
ATOM 1407 N N . GLU A 1 171 ? -25.397 -15.604 11.386 1.00 82.25 171 GLU A N 1
ATOM 1408 C CA . GLU A 1 171 ? -24.786 -14.396 10.817 1.00 82.25 171 GLU A CA 1
ATOM 1409 C C . GLU A 1 171 ? -23.257 -14.406 10.942 1.00 82.25 171 GLU A C 1
ATOM 1411 O O . GLU A 1 171 ? -22.562 -14.104 9.970 1.00 82.25 171 GLU A O 1
ATOM 1416 N N . ARG A 1 172 ? -22.722 -14.805 12.105 1.00 86.94 172 ARG A N 1
ATOM 1417 C CA . ARG A 1 172 ? -21.273 -14.961 12.326 1.00 86.94 172 ARG A CA 1
ATOM 1418 C C . ARG A 1 172 ? -20.647 -15.933 11.332 1.00 86.94 172 ARG A C 1
ATOM 1420 O O . ARG A 1 172 ? -19.673 -15.592 10.662 1.00 86.94 172 ARG A O 1
ATOM 1427 N N . PHE A 1 173 ? -21.234 -17.122 11.212 1.00 92.75 173 PHE A N 1
ATOM 1428 C CA . PHE A 1 173 ? -20.785 -18.147 10.277 1.00 92.75 173 PHE A CA 1
ATOM 1429 C C . PHE A 1 173 ? -20.889 -17.664 8.827 1.00 92.75 173 PHE A C 1
ATOM 1431 O O . PHE A 1 173 ? -19.949 -17.831 8.057 1.00 92.75 173 PHE A O 1
ATOM 1438 N N . LYS A 1 174 ? -21.978 -16.973 8.464 1.00 78.38 174 LYS A N 1
ATOM 1439 C CA . LYS A 1 174 ? -22.142 -16.378 7.131 1.00 78.38 174 LYS A CA 1
ATOM 1440 C C . LYS A 1 174 ? -21.024 -15.388 6.809 1.00 78.38 174 LYS A C 1
ATOM 1442 O O . LYS A 1 174 ? -20.500 -15.443 5.700 1.00 78.38 174 LYS A O 1
ATOM 1447 N N . ILE A 1 175 ? -20.648 -14.507 7.73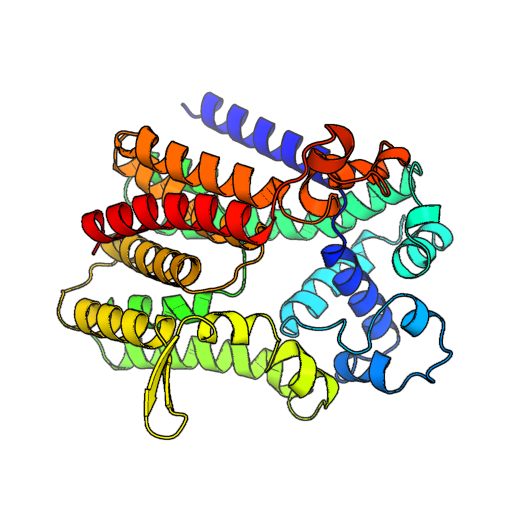9 1.00 77.00 175 ILE A N 1
ATOM 1448 C CA . ILE A 1 175 ? -19.538 -13.559 7.544 1.00 77.00 175 ILE A CA 1
ATOM 1449 C C . ILE A 1 175 ? -18.225 -14.323 7.331 1.00 77.00 175 ILE A C 1
ATOM 1451 O O . ILE A 1 175 ? -17.562 -14.097 6.321 1.00 77.00 175 ILE A O 1
ATOM 1455 N N . LEU A 1 176 ? -17.897 -15.274 8.214 1.00 79.00 176 LEU A N 1
ATOM 1456 C CA . LEU A 1 176 ? -16.686 -16.101 8.106 1.00 79.00 176 LEU A CA 1
ATOM 1457 C C . LEU A 1 176 ? -16.609 -16.838 6.763 1.00 79.00 176 LEU A C 1
ATOM 1459 O O . LEU A 1 176 ? -15.612 -16.726 6.050 1.00 79.00 176 LEU A O 1
ATOM 1463 N N . CYS A 1 177 ? -17.677 -17.547 6.389 1.00 80.19 177 CYS A N 1
ATOM 1464 C CA . CYS A 1 177 ? -17.745 -18.285 5.134 1.00 80.19 177 CYS A CA 1
ATOM 1465 C C . CYS A 1 177 ? -17.685 -17.359 3.928 1.00 80.19 177 CYS A C 1
ATOM 1467 O O . CYS A 1 177 ? -16.955 -17.658 2.996 1.00 80.19 177 CYS A O 1
ATOM 1469 N N . THR A 1 178 ? -18.394 -16.228 3.932 1.00 72.25 178 THR A N 1
ATOM 1470 C CA . THR A 1 178 ? -18.366 -15.294 2.797 1.00 72.25 178 THR A CA 1
ATOM 1471 C C . THR A 1 178 ? -16.958 -14.737 2.601 1.00 72.25 178 THR A C 1
ATOM 1473 O O . THR A 1 178 ? -16.459 -14.732 1.477 1.00 72.25 178 THR A O 1
ATOM 1476 N N . SER A 1 179 ? -16.275 -14.328 3.677 1.00 72.12 179 SER A N 1
ATOM 1477 C CA . SER A 1 179 ? -14.899 -13.828 3.594 1.00 72.12 179 SER A CA 1
ATOM 1478 C C . SER A 1 179 ? -13.913 -14.907 3.132 1.00 72.12 179 SER A C 1
ATOM 1480 O O . SER A 1 179 ? -13.100 -14.646 2.246 1.00 72.12 179 SER A O 1
ATOM 1482 N N . GLY A 1 180 ? -14.012 -16.123 3.679 1.00 74.62 180 GLY A N 1
ATOM 1483 C CA . GLY A 1 180 ? -13.166 -17.255 3.291 1.00 74.62 180 GLY A CA 1
ATOM 1484 C C . GLY A 1 180 ? -13.403 -17.711 1.850 1.00 74.62 180 GLY A C 1
ATOM 1485 O O . GLY A 1 180 ? -12.455 -17.813 1.076 1.00 74.62 180 GLY A O 1
ATOM 1486 N N . ILE A 1 181 ? -14.665 -17.914 1.457 1.00 75.81 181 ILE A N 1
ATOM 1487 C CA . ILE A 1 181 ? -15.055 -18.306 0.095 1.00 75.81 181 ILE A CA 1
ATOM 1488 C C . ILE A 1 181 ? -14.603 -17.252 -0.909 1.00 75.81 181 ILE A C 1
ATOM 1490 O O . ILE A 1 181 ? -14.076 -17.619 -1.949 1.00 75.81 181 ILE A O 1
ATOM 1494 N N . THR A 1 182 ? -14.739 -15.958 -0.600 1.00 73.62 182 THR A N 1
ATOM 1495 C CA . THR A 1 182 ? -14.266 -14.894 -1.500 1.00 73.62 182 THR A CA 1
ATOM 1496 C C . THR A 1 182 ? -12.776 -15.054 -1.796 1.00 73.62 182 THR A C 1
ATOM 1498 O O . THR A 1 182 ? -12.380 -15.056 -2.957 1.00 73.62 182 THR A O 1
ATOM 1501 N N . TYR A 1 183 ? -11.945 -15.254 -0.770 1.00 74.69 183 TYR A N 1
ATOM 1502 C CA . TYR A 1 183 ? -10.512 -15.476 -0.970 1.00 74.69 183 TYR A CA 1
ATOM 1503 C C . TYR A 1 183 ? -10.223 -16.767 -1.753 1.00 74.69 183 TYR A C 1
ATOM 1505 O O . TYR A 1 183 ? -9.407 -16.762 -2.680 1.00 74.69 183 TYR A O 1
ATOM 1513 N N . LEU A 1 184 ? -10.912 -17.860 -1.406 1.00 81.69 184 LEU A N 1
ATOM 1514 C CA . LEU A 1 184 ? -10.724 -19.165 -2.033 1.00 81.69 184 LEU A CA 1
ATOM 1515 C C . LEU A 1 184 ? -11.135 -19.158 -3.504 1.00 81.69 184 LEU A C 1
ATOM 1517 O O . LEU A 1 184 ? -10.370 -19.641 -4.321 1.00 81.69 184 LEU A O 1
ATOM 1521 N N . VAL A 1 185 ? -12.274 -18.568 -3.868 1.00 80.75 185 VAL A N 1
ATOM 1522 C CA . VAL A 1 185 ? -12.770 -18.522 -5.255 1.00 80.75 185 VAL A CA 1
ATOM 1523 C C . VAL A 1 185 ? -11.768 -17.838 -6.180 1.00 80.75 185 VAL A C 1
ATOM 1525 O O . VAL A 1 185 ? -11.465 -18.368 -7.245 1.00 80.75 185 VAL A O 1
ATOM 1528 N N . PHE A 1 186 ? -11.204 -16.700 -5.768 1.00 80.81 186 PHE A N 1
ATOM 1529 C CA . PHE A 1 186 ? -10.225 -15.992 -6.597 1.00 80.81 186 PHE A CA 1
ATOM 1530 C C . PHE A 1 186 ? -8.846 -16.659 -6.613 1.00 80.81 186 PHE A C 1
ATOM 1532 O O . PHE A 1 186 ? -8.101 -16.463 -7.567 1.00 80.81 186 PHE A O 1
ATOM 1539 N N . SER A 1 187 ? -8.506 -17.445 -5.589 1.00 86.25 187 SER A N 1
ATOM 1540 C CA . SER A 1 187 ? -7.216 -18.146 -5.498 1.00 86.25 187 SER A CA 1
ATOM 1541 C C . SER A 1 187 ? -7.256 -19.565 -6.074 1.00 86.25 187 SER A C 1
ATOM 1543 O O . SER A 1 187 ? -6.217 -20.102 -6.444 1.00 86.25 187 SER A O 1
ATOM 1545 N N . PHE A 1 188 ? -8.440 -20.176 -6.174 1.00 91.12 188 PHE A N 1
ATOM 1546 C CA . PHE A 1 188 ? -8.628 -21.577 -6.554 1.00 91.12 188 PHE A CA 1
ATOM 1547 C C . PHE A 1 188 ? -8.001 -21.938 -7.908 1.00 91.12 188 PHE A C 1
ATOM 1549 O O . PHE A 1 188 ? -7.310 -22.955 -7.952 1.00 91.12 188 PHE A O 1
ATOM 1556 N N . PRO A 1 189 ? -8.115 -21.116 -8.976 1.00 93.38 189 PRO A N 1
ATOM 1557 C CA . PRO A 1 189 ? -7.472 -21.431 -10.254 1.00 93.38 189 PRO A CA 1
ATOM 1558 C C . PRO A 1 189 ? -5.941 -21.534 -10.175 1.00 93.38 189 PRO A C 1
ATOM 1560 O O . PRO A 1 189 ? -5.329 -22.132 -11.051 1.00 93.38 189 PRO A O 1
ATOM 1563 N N . PHE A 1 190 ? -5.329 -20.974 -9.128 1.00 94.81 190 PHE A N 1
ATOM 1564 C CA . PHE A 1 190 ? -3.880 -20.866 -8.965 1.00 94.81 190 PHE A CA 1
ATOM 1565 C C . PHE A 1 190 ? -3.334 -21.735 -7.836 1.00 94.81 190 PHE A C 1
ATOM 1567 O O . PHE A 1 190 ? -2.129 -21.762 -7.622 1.00 94.81 190 PHE A O 1
ATOM 1574 N N . ILE A 1 191 ? -4.173 -22.471 -7.103 1.00 92.88 191 ILE A N 1
ATOM 1575 C CA . ILE A 1 191 ? -3.708 -23.238 -5.938 1.00 92.88 191 ILE A CA 1
ATOM 1576 C C . ILE A 1 191 ? -2.667 -24.309 -6.308 1.00 92.88 191 ILE A C 1
ATOM 1578 O O . ILE A 1 191 ? -1.816 -24.657 -5.490 1.00 92.88 191 ILE A O 1
ATOM 1582 N N . LEU A 1 192 ? -2.715 -24.802 -7.550 1.00 94.38 192 LEU A N 1
ATOM 1583 C CA . LEU A 1 192 ? -1.753 -25.762 -8.092 1.00 94.38 192 LEU A CA 1
ATOM 1584 C C . LEU A 1 192 ? -0.508 -25.095 -8.699 1.00 94.38 192 LEU A C 1
ATOM 1586 O O . LEU A 1 192 ? 0.519 -25.765 -8.813 1.00 94.38 192 LEU A O 1
ATOM 1590 N N . SER A 1 193 ? -0.566 -23.796 -9.016 1.00 95.50 193 SER A N 1
ATOM 1591 C CA . SER A 1 193 ? 0.583 -23.037 -9.521 1.00 95.50 193 SER A CA 1
ATOM 1592 C C . SER A 1 193 ? 1.704 -23.046 -8.482 1.00 95.50 193 SER A C 1
ATOM 1594 O O . SER A 1 193 ? 1.507 -22.795 -7.285 1.00 95.50 193 SER A O 1
ATOM 1596 N N . GLU A 1 194 ? 2.906 -23.390 -8.930 1.00 93.69 194 GLU A N 1
ATOM 1597 C CA . GLU A 1 194 ? 4.088 -23.375 -8.081 1.00 93.69 194 GLU A CA 1
ATOM 1598 C C . GLU A 1 194 ? 4.508 -21.938 -7.773 1.00 93.69 194 GLU A C 1
ATOM 1600 O O . GLU A 1 194 ? 4.772 -21.616 -6.609 1.00 93.69 194 GLU A O 1
ATOM 1605 N N . GLY A 1 195 ? 4.476 -21.066 -8.784 1.00 93.62 195 GLY A N 1
ATOM 1606 C CA . GLY A 1 195 ? 4.689 -19.636 -8.629 1.00 93.62 195 GLY A CA 1
ATOM 1607 C C . GLY A 1 195 ? 3.758 -19.062 -7.566 1.00 93.62 195 GLY A C 1
ATOM 1608 O O . GLY A 1 195 ? 4.232 -18.538 -6.563 1.00 93.62 195 GLY A O 1
ATOM 1609 N N . PHE A 1 196 ? 2.443 -19.264 -7.692 1.00 94.31 196 PHE A N 1
ATOM 1610 C CA . PHE A 1 196 ? 1.458 -18.712 -6.755 1.00 94.31 196 PHE A CA 1
ATOM 1611 C C . PHE A 1 196 ? 1.722 -19.120 -5.299 1.00 94.31 196 PHE A C 1
ATOM 1613 O O . PHE A 1 196 ? 1.700 -18.276 -4.394 1.00 94.31 196 PHE A O 1
ATOM 1620 N N . ARG A 1 197 ? 2.013 -20.407 -5.063 1.00 92.12 197 ARG A N 1
ATOM 1621 C CA . ARG A 1 197 ? 2.298 -20.932 -3.719 1.00 92.12 197 ARG A CA 1
ATOM 1622 C C . ARG A 1 197 ? 3.572 -20.336 -3.124 1.00 92.12 197 ARG A C 1
ATOM 1624 O O . ARG A 1 197 ? 3.587 -20.008 -1.938 1.00 92.12 197 ARG A O 1
ATOM 1631 N N . ARG A 1 198 ? 4.617 -20.174 -3.939 1.00 89.81 198 ARG A N 1
ATOM 1632 C CA . ARG A 1 198 ? 5.912 -19.623 -3.516 1.00 89.81 198 ARG A CA 1
ATOM 1633 C C . ARG A 1 198 ? 5.882 -18.108 -3.307 1.00 89.81 198 ARG A C 1
ATOM 1635 O O . ARG A 1 198 ? 6.678 -17.604 -2.521 1.00 89.81 198 ARG A O 1
ATOM 1642 N N . THR A 1 199 ? 5.011 -17.377 -4.005 1.00 88.38 199 THR A N 1
ATOM 1643 C CA . THR A 1 199 ? 5.120 -15.912 -4.100 1.00 88.38 199 THR A CA 1
ATOM 1644 C C . THR A 1 199 ? 3.964 -15.152 -3.468 1.00 88.38 199 THR A C 1
ATOM 1646 O O . THR A 1 199 ? 4.212 -14.160 -2.791 1.00 88.38 199 THR A O 1
ATOM 1649 N N . ALA A 1 200 ? 2.718 -15.581 -3.677 1.00 86.75 200 ALA A N 1
ATOM 1650 C CA . ALA A 1 200 ? 1.528 -14.848 -3.249 1.00 86.75 200 ALA A CA 1
ATOM 1651 C C . ALA A 1 200 ? 0.882 -15.471 -2.008 1.00 86.75 200 ALA A C 1
ATOM 1653 O O . ALA A 1 200 ? 0.509 -14.751 -1.082 1.00 86.75 200 ALA A O 1
ATOM 1654 N N . MET A 1 201 ? 0.788 -16.805 -1.955 1.00 84.38 201 MET A N 1
ATOM 1655 C CA . MET A 1 201 ? 0.227 -17.511 -0.798 1.00 84.38 201 MET A CA 1
ATOM 1656 C C . MET A 1 201 ? 1.136 -17.385 0.432 1.00 84.38 201 MET A C 1
ATOM 1658 O O . MET A 1 201 ? 0.662 -17.121 1.535 1.00 84.38 201 MET A O 1
ATOM 1662 N N . LEU A 1 202 ? 2.449 -17.520 0.228 1.00 81.56 202 LEU A N 1
ATOM 1663 C CA . LEU A 1 202 ? 3.484 -17.370 1.254 1.00 81.56 202 LEU A CA 1
ATOM 1664 C C . LEU A 1 202 ? 4.381 -16.165 0.958 1.00 81.56 202 LEU A C 1
ATOM 1666 O O . LEU A 1 202 ? 5.605 -16.243 1.047 1.00 81.56 202 LEU A O 1
ATOM 1670 N N . ALA A 1 203 ? 3.770 -15.039 0.577 1.00 79.50 203 ALA A N 1
ATOM 1671 C CA . ALA A 1 203 ? 4.515 -13.824 0.289 1.00 79.50 203 ALA A CA 1
ATOM 1672 C C . ALA A 1 203 ? 5.419 -13.453 1.469 1.00 79.50 203 ALA A C 1
ATOM 1674 O O . ALA A 1 203 ? 4.960 -13.350 2.609 1.00 79.50 203 ALA A O 1
ATOM 1675 N N . GLY A 1 204 ? 6.688 -13.150 1.183 1.00 82.00 204 GLY A N 1
ATOM 1676 C CA . GLY A 1 204 ? 7.654 -12.710 2.195 1.00 82.00 204 GLY A CA 1
ATOM 1677 C C . GLY A 1 204 ? 7.256 -11.419 2.920 1.00 82.00 204 GLY A C 1
ATOM 1678 O O . GLY A 1 204 ? 7.931 -11.014 3.852 1.00 82.00 204 GLY A O 1
ATOM 1679 N N . GLN A 1 205 ? 6.178 -10.751 2.498 1.00 82.38 205 GLN A N 1
ATOM 1680 C CA . GLN A 1 205 ? 5.567 -9.634 3.219 1.00 82.38 205 GLN A CA 1
ATOM 1681 C C . GLN A 1 205 ? 4.657 -10.106 4.364 1.00 82.38 205 GLN A C 1
ATOM 1683 O O . GLN A 1 205 ? 4.638 -9.468 5.411 1.00 82.38 205 GLN A O 1
ATOM 1688 N N . THR A 1 206 ? 3.951 -11.230 4.205 1.00 79.62 206 THR A N 1
ATOM 1689 C CA . THR A 1 206 ? 3.080 -11.814 5.240 1.00 79.62 206 THR A CA 1
ATOM 1690 C C . THR A 1 206 ? 3.895 -12.349 6.415 1.00 79.62 206 THR A C 1
ATOM 1692 O O . THR A 1 206 ? 3.505 -12.195 7.569 1.00 79.62 206 THR A O 1
ATOM 1695 N N . THR A 1 207 ? 5.068 -12.925 6.143 1.00 88.31 207 THR A N 1
ATOM 1696 C CA . THR A 1 207 ? 5.950 -13.476 7.184 1.00 88.31 207 THR A CA 1
ATOM 1697 C C . THR A 1 207 ? 6.585 -12.401 8.066 1.00 88.31 207 THR A C 1
ATOM 1699 O O . THR A 1 207 ? 6.992 -12.701 9.186 1.00 88.31 207 THR A O 1
ATOM 1702 N N . LYS A 1 208 ? 6.621 -11.135 7.628 1.00 91.50 208 LYS A N 1
ATOM 1703 C CA . LYS A 1 208 ? 7.196 -10.023 8.407 1.00 91.50 208 LYS A CA 1
ATOM 1704 C C . LYS A 1 208 ? 6.446 -9.730 9.696 1.00 91.50 208 LYS A C 1
ATOM 1706 O O . LYS A 1 208 ? 7.030 -9.170 10.621 1.00 91.50 208 LYS A O 1
ATOM 1711 N N . SER A 1 209 ? 5.172 -10.107 9.769 1.00 90.69 209 SER A N 1
ATOM 1712 C CA . SER A 1 209 ? 4.392 -10.017 11.004 1.00 90.69 209 SER A CA 1
ATOM 1713 C C . SER A 1 209 ? 4.825 -11.054 12.042 1.00 90.69 209 SER A C 1
ATOM 1715 O O . SER A 1 209 ? 4.430 -10.953 13.197 1.00 90.69 209 SER A O 1
ATOM 1717 N N . PHE A 1 210 ? 5.651 -12.036 11.666 1.00 93.75 210 PHE A N 1
ATOM 1718 C CA . PHE A 1 210 ? 6.176 -13.056 12.574 1.00 93.75 210 PHE A CA 1
ATOM 1719 C C . PHE A 1 210 ? 7.604 -12.771 13.059 1.00 93.75 210 PHE A C 1
ATOM 1721 O O . PHE A 1 210 ? 8.134 -13.540 13.850 1.00 93.75 210 PHE A O 1
ATOM 1728 N N . TYR A 1 211 ? 8.234 -11.674 12.619 1.00 95.25 211 TYR A N 1
ATOM 1729 C CA . TYR A 1 211 ? 9.631 -11.368 12.963 1.00 95.25 211 TYR A CA 1
ATOM 1730 C C . TYR A 1 211 ? 9.808 -10.918 14.416 1.00 95.25 211 TYR A C 1
ATOM 1732 O O . TYR A 1 211 ? 10.814 -11.242 15.044 1.00 95.25 211 TYR A O 1
ATOM 1740 N N . ALA A 1 212 ? 8.850 -10.157 14.954 1.00 96.38 212 ALA A N 1
ATOM 1741 C CA . ALA A 1 212 ? 8.890 -9.717 16.341 1.00 96.38 212 ALA A CA 1
ATOM 1742 C C . ALA A 1 212 ? 8.555 -10.897 17.264 1.00 96.38 212 ALA A C 1
ATOM 1744 O O . ALA A 1 212 ? 7.400 -11.325 17.350 1.00 96.38 212 ALA A O 1
ATOM 1745 N N . GLN A 1 213 ? 9.571 -11.413 17.953 1.00 97.69 213 GLN A N 1
ATOM 1746 C CA . GLN A 1 213 ? 9.450 -12.610 18.775 1.00 97.69 213 GLN A CA 1
ATOM 1747 C C . GLN A 1 213 ? 10.257 -12.521 20.072 1.00 97.69 213 GLN A C 1
ATOM 1749 O O . GLN A 1 213 ? 11.298 -11.866 20.117 1.00 97.69 213 GLN A O 1
ATOM 1754 N N . ILE A 1 214 ? 9.789 -13.212 21.112 1.00 97.81 214 ILE A N 1
ATOM 1755 C CA . ILE A 1 214 ? 10.551 -13.441 22.347 1.00 97.81 214 ILE A CA 1
ATOM 1756 C C . ILE A 1 214 ? 11.000 -14.906 22.344 1.00 97.81 214 ILE A C 1
ATOM 1758 O O . ILE A 1 214 ? 10.129 -15.781 22.358 1.00 97.81 214 ILE A O 1
ATOM 1762 N N . PRO A 1 215 ? 12.313 -15.200 22.291 1.00 97.56 215 PRO A N 1
ATOM 1763 C CA . PRO A 1 215 ? 12.791 -16.574 22.381 1.00 97.56 215 PRO A CA 1
ATOM 1764 C C . PRO A 1 215 ? 12.481 -17.146 23.767 1.00 97.56 215 PRO A C 1
ATOM 1766 O O . PRO A 1 215 ? 12.609 -16.444 24.771 1.00 97.56 215 PRO A O 1
ATOM 1769 N N . ILE A 1 216 ? 12.079 -18.416 23.815 1.00 95.25 216 ILE A N 1
ATOM 1770 C CA . ILE A 1 216 ? 11.913 -19.156 25.070 1.00 95.25 216 ILE A CA 1
ATOM 1771 C C . ILE A 1 216 ? 13.053 -20.178 25.185 1.00 95.25 216 ILE A C 1
ATOM 1773 O O . ILE A 1 216 ? 14.166 -19.827 25.562 1.00 95.25 216 ILE A O 1
ATOM 1777 N N . SER A 1 217 ? 12.799 -21.439 24.843 1.00 96.06 217 SER A N 1
ATOM 1778 C CA . SER A 1 217 ? 13.711 -22.576 24.988 1.00 96.06 217 SER A CA 1
ATOM 1779 C C . SER A 1 217 ? 13.484 -23.548 23.829 1.00 96.06 217 SER A C 1
ATOM 1781 O O . SER A 1 217 ? 12.457 -23.479 23.162 1.00 96.06 217 SER A O 1
ATOM 1783 N N . GLY A 1 218 ? 14.444 -24.432 23.549 1.00 94.38 218 GLY A N 1
ATOM 1784 C CA . GLY A 1 218 ? 14.275 -25.494 22.545 1.00 94.38 218 GLY A CA 1
ATOM 1785 C C . GLY A 1 218 ? 14.123 -25.014 21.095 1.00 94.38 218 GLY A C 1
ATOM 1786 O O . GLY A 1 218 ? 13.645 -25.769 20.258 1.00 94.38 218 GLY A O 1
ATOM 1787 N N . GLY A 1 219 ? 14.515 -23.772 20.787 1.00 94.31 219 GLY A N 1
ATOM 1788 C CA . GLY A 1 219 ? 14.305 -23.164 19.466 1.00 94.31 219 GLY A CA 1
ATOM 1789 C C . GLY A 1 219 ? 12.905 -22.571 19.261 1.00 94.31 219 GLY A C 1
ATOM 1790 O O . GLY A 1 219 ? 12.589 -22.136 18.157 1.00 94.31 219 GLY A O 1
ATOM 1791 N N . GLU A 1 220 ? 12.081 -22.523 20.309 1.00 96.81 220 GLU A N 1
ATOM 1792 C CA . GLU A 1 220 ? 10.738 -21.949 20.268 1.00 96.81 220 GLU A CA 1
ATOM 1793 C C . GLU A 1 220 ? 10.737 -20.450 20.590 1.00 96.81 220 GLU A C 1
ATOM 1795 O O . GLU A 1 220 ? 11.597 -19.925 21.311 1.00 96.81 220 GLU A O 1
ATOM 1800 N N . SER A 1 221 ? 9.724 -19.749 20.082 1.00 97.81 221 SER A N 1
ATOM 1801 C CA . SER A 1 221 ? 9.526 -18.326 20.332 1.00 97.81 221 SER A CA 1
ATOM 1802 C C . SER A 1 221 ? 8.045 -17.960 20.449 1.00 97.81 221 SER A C 1
ATOM 1804 O O . SER A 1 221 ? 7.169 -18.567 19.831 1.00 97.81 221 SER A O 1
ATOM 1806 N N . ILE A 1 222 ? 7.754 -16.931 21.247 1.00 98.00 222 ILE A N 1
ATOM 1807 C CA . ILE A 1 222 ? 6.438 -16.287 21.271 1.00 98.00 222 ILE A CA 1
ATOM 1808 C C . ILE A 1 222 ? 6.403 -15.269 20.140 1.00 98.00 222 ILE A C 1
ATOM 1810 O O . ILE A 1 222 ? 7.110 -14.262 20.193 1.00 98.00 222 ILE A O 1
ATOM 1814 N N . ILE A 1 223 ? 5.541 -15.494 19.151 1.00 97.62 223 ILE A N 1
ATOM 1815 C CA . ILE A 1 223 ? 5.304 -14.543 18.063 1.00 97.62 223 ILE A CA 1
ATOM 1816 C C . ILE A 1 223 ? 4.434 -13.398 18.596 1.00 97.62 223 ILE A C 1
ATOM 1818 O O . ILE A 1 223 ? 3.229 -13.564 18.806 1.00 97.62 223 ILE A O 1
ATOM 1822 N N . LEU A 1 224 ? 5.037 -12.227 18.820 1.00 97.75 224 LEU A N 1
ATOM 1823 C CA . LEU A 1 224 ? 4.408 -11.131 19.566 1.00 97.75 224 LEU A CA 1
ATOM 1824 C C . LEU A 1 224 ? 3.159 -10.587 18.886 1.00 97.75 224 LEU A C 1
ATOM 1826 O O . LEU A 1 224 ? 2.149 -10.358 19.550 1.00 97.75 224 LEU A O 1
ATOM 1830 N N . PHE A 1 225 ? 3.199 -10.441 17.562 1.00 96.00 225 PHE A N 1
ATOM 1831 C CA . PHE A 1 225 ? 2.033 -10.020 16.795 1.00 96.00 225 PHE A CA 1
ATOM 1832 C C . PHE A 1 225 ? 0.834 -10.947 17.039 1.00 96.00 225 PHE A C 1
ATOM 1834 O O . PHE A 1 225 ? -0.245 -10.472 17.387 1.00 96.00 225 PHE A O 1
ATOM 1841 N N . LEU A 1 226 ? 1.025 -12.267 16.919 1.00 96.19 226 LEU A N 1
ATOM 1842 C CA . LEU A 1 226 ? -0.047 -13.245 17.114 1.00 96.19 226 LEU A CA 1
ATOM 1843 C C . LEU A 1 226 ? -0.550 -13.251 18.559 1.00 96.19 226 LEU A C 1
ATOM 1845 O O . LEU A 1 226 ? -1.761 -13.248 18.772 1.00 96.19 226 LEU A O 1
ATOM 1849 N N . ALA A 1 227 ? 0.354 -13.200 19.540 1.00 98.12 227 ALA A N 1
ATOM 1850 C CA . ALA A 1 227 ? -0.015 -13.153 20.951 1.00 98.12 227 ALA A CA 1
ATOM 1851 C C . ALA A 1 227 ? -0.904 -11.935 21.269 1.00 98.12 227 ALA A C 1
ATOM 1853 O O . ALA A 1 227 ? -1.956 -12.077 21.896 1.00 98.12 227 ALA A O 1
ATOM 1854 N N . VAL A 1 228 ? -0.530 -10.747 20.781 1.00 97.69 228 VAL A N 1
ATOM 1855 C CA . VAL A 1 228 ? -1.292 -9.509 21.013 1.00 97.69 228 VAL A CA 1
ATOM 1856 C C . VAL A 1 228 ? -2.607 -9.499 20.227 1.00 97.69 228 VAL A C 1
ATOM 1858 O O . VAL A 1 228 ? -3.635 -9.099 20.771 1.00 97.69 228 VAL A O 1
ATOM 1861 N N . VAL A 1 229 ? -2.624 -9.995 18.986 1.00 96.00 229 VAL A N 1
ATOM 1862 C CA . VAL A 1 229 ? -3.862 -10.165 18.203 1.00 96.00 229 VAL A CA 1
ATOM 1863 C C . VAL A 1 229 ? -4.852 -11.076 18.934 1.00 96.00 229 VAL A C 1
ATOM 1865 O O . VAL A 1 229 ? -6.017 -10.710 19.085 1.00 96.00 229 VAL A O 1
ATOM 1868 N N . ILE A 1 230 ? -4.395 -12.229 19.435 1.00 97.00 230 ILE A N 1
ATOM 1869 C CA . ILE A 1 230 ? -5.229 -13.165 20.200 1.00 97.00 230 ILE A CA 1
ATOM 1870 C C . ILE A 1 230 ? -5.759 -12.491 21.468 1.00 97.00 230 ILE A C 1
ATOM 1872 O O . ILE A 1 230 ? -6.959 -12.567 21.735 1.00 97.00 230 ILE A O 1
ATOM 1876 N N . PHE A 1 231 ? -4.908 -11.780 22.213 1.00 97.56 231 PHE A N 1
ATOM 1877 C CA . PHE A 1 231 ? -5.327 -11.026 23.396 1.00 97.56 231 PHE A CA 1
ATOM 1878 C C . PHE A 1 231 ? -6.461 -10.040 23.078 1.00 97.56 231 PHE A C 1
ATOM 1880 O O . PHE A 1 231 ? -7.486 -10.039 23.762 1.00 97.56 231 PHE A O 1
ATOM 1887 N N . PHE A 1 232 ? -6.329 -9.240 22.015 1.00 96.88 232 PHE A N 1
ATOM 1888 C CA . PHE A 1 232 ? -7.372 -8.288 21.628 1.00 96.88 232 PHE A CA 1
ATOM 1889 C C . PHE A 1 232 ? -8.633 -8.970 21.100 1.00 96.88 232 PHE A C 1
ATOM 1891 O O . PHE A 1 232 ? -9.730 -8.501 21.388 1.00 96.88 232 PHE A O 1
ATOM 1898 N N . TYR A 1 233 ? -8.529 -10.102 20.405 1.00 95.00 233 TYR A N 1
ATOM 1899 C CA . TYR A 1 233 ? -9.707 -10.881 20.012 1.00 95.00 233 TYR A CA 1
ATOM 1900 C C . TYR A 1 233 ? -10.466 -11.439 21.217 1.00 95.00 233 TYR A C 1
ATOM 1902 O O . TYR A 1 233 ? -11.695 -11.362 21.246 1.00 95.00 233 TYR A O 1
ATOM 1910 N N . VAL A 1 234 ? -9.759 -11.927 22.236 1.00 95.88 234 VAL A N 1
ATOM 1911 C CA . VAL A 1 234 ? -10.367 -12.346 23.505 1.00 95.88 234 VAL A CA 1
ATOM 1912 C C . VAL A 1 234 ? -11.022 -11.148 24.200 1.00 95.88 234 VAL A C 1
ATOM 1914 O O . VAL A 1 234 ? -12.187 -11.221 24.586 1.00 95.88 234 VAL A O 1
ATOM 1917 N N . LEU A 1 235 ? -10.332 -10.007 24.285 1.00 95.50 235 LEU A N 1
ATOM 1918 C CA . LEU A 1 235 ? -10.885 -8.772 24.850 1.00 95.50 235 LEU A CA 1
ATOM 1919 C C . LEU A 1 235 ? -12.171 -8.335 24.128 1.00 95.50 235 LEU A C 1
ATOM 1921 O O . LEU A 1 235 ? -13.166 -7.992 24.764 1.00 95.50 235 LEU A O 1
ATOM 1925 N N . PHE A 1 236 ? -12.165 -8.386 22.798 1.00 94.12 236 PHE A N 1
ATOM 1926 C CA . PHE A 1 236 ? -13.297 -8.054 21.935 1.00 94.12 236 PHE A CA 1
ATOM 1927 C C . PHE A 1 236 ? -14.464 -9.026 22.066 1.00 94.12 236 PHE A C 1
ATOM 1929 O O . PHE A 1 236 ? -15.604 -8.619 21.842 1.00 94.12 236 PHE A O 1
ATOM 1936 N N . PHE A 1 237 ? -14.196 -10.285 22.407 1.00 92.81 237 PHE A N 1
ATOM 1937 C CA . PHE A 1 237 ? -15.227 -11.281 22.676 1.00 92.81 237 PHE A CA 1
ATOM 1938 C C . PHE A 1 237 ? -15.951 -10.992 23.998 1.00 92.81 237 PHE A C 1
ATOM 1940 O O . PHE A 1 237 ? -17.177 -11.075 24.052 1.00 92.81 237 PHE A O 1
ATOM 1947 N N . TYR A 1 238 ? -15.214 -10.596 25.043 1.00 93.88 238 TYR A N 1
ATOM 1948 C CA . TYR A 1 238 ? -15.787 -10.303 26.362 1.00 93.88 238 TYR A CA 1
ATOM 1949 C C . TYR A 1 238 ? -16.389 -8.897 26.487 1.00 93.88 238 TYR A C 1
ATOM 1951 O O . TYR A 1 238 ? -17.329 -8.693 27.256 1.00 93.88 238 TYR A O 1
ATOM 1959 N N . LYS A 1 239 ? -15.899 -7.914 25.724 1.00 90.94 239 LYS A N 1
ATOM 1960 C CA . LYS A 1 239 ? -16.509 -6.581 25.658 1.00 90.94 239 LYS A CA 1
ATOM 1961 C C . LYS A 1 239 ? -17.604 -6.551 24.597 1.00 90.94 239 LYS A C 1
ATOM 1963 O O . LYS A 1 239 ? -17.316 -6.692 23.409 1.00 90.94 239 LYS A O 1
ATOM 1968 N N . LYS A 1 240 ? -18.850 -6.280 25.001 1.00 84.81 240 LYS A N 1
ATOM 1969 C CA . LYS A 1 240 ? -19.978 -6.126 24.067 1.00 84.81 240 LYS A CA 1
ATOM 1970 C C . LYS A 1 240 ? -19.648 -5.078 22.996 1.00 84.81 240 LYS A C 1
ATOM 1972 O O . LYS A 1 240 ? -19.320 -3.939 23.316 1.00 84.81 240 LYS A O 1
ATOM 1977 N N . SER A 1 241 ? -19.726 -5.480 21.733 1.00 84.88 241 SER A N 1
ATOM 1978 C CA . SER A 1 241 ? -19.442 -4.635 20.570 1.00 84.88 241 SER A CA 1
ATOM 1979 C C . SER A 1 241 ? -20.731 -4.060 20.015 1.00 84.88 241 SER A C 1
ATOM 1981 O O . SER A 1 241 ? -21.696 -4.798 19.811 1.00 84.88 241 SER A O 1
ATOM 1983 N N . SER A 1 242 ? -20.729 -2.772 19.696 1.00 87.62 242 SER A N 1
ATOM 1984 C CA . SER A 1 242 ? -21.726 -2.186 18.806 1.00 87.62 242 SER A CA 1
ATOM 1985 C C . SER A 1 242 ? -21.140 -2.001 17.401 1.00 87.62 242 SER A C 1
ATOM 1987 O O . SER A 1 242 ? -19.920 -2.018 17.222 1.00 87.62 242 SER A O 1
ATOM 1989 N N . ILE A 1 243 ? -22.002 -1.803 16.398 1.00 81.50 243 ILE A N 1
ATOM 1990 C CA . ILE A 1 243 ? -21.563 -1.405 15.047 1.00 81.50 243 ILE A CA 1
ATOM 1991 C C . ILE A 1 243 ? -20.777 -0.084 15.111 1.00 81.50 243 ILE A C 1
ATOM 1993 O O . ILE A 1 243 ? -19.789 0.070 14.398 1.00 81.50 243 ILE A O 1
ATOM 1997 N N . ASP A 1 244 ? -21.159 0.827 16.012 1.00 82.81 244 ASP A N 1
ATOM 1998 C CA . ASP A 1 244 ? -20.510 2.134 16.173 1.00 82.81 244 ASP A CA 1
ATOM 1999 C C . ASP A 1 244 ? -19.061 2.019 16.680 1.00 82.81 244 ASP A C 1
ATOM 2001 O O . ASP A 1 244 ? -18.238 2.894 16.415 1.00 82.81 244 ASP A O 1
ATOM 2005 N N . ASP A 1 245 ? -18.725 0.933 17.384 1.00 87.88 245 ASP A N 1
ATOM 2006 C CA . ASP A 1 245 ? -17.375 0.677 17.902 1.00 87.88 245 ASP A CA 1
ATOM 2007 C C . ASP A 1 245 ? -16.498 -0.126 16.933 1.00 87.88 245 ASP A C 1
ATOM 2009 O O . ASP A 1 245 ? -15.312 -0.337 17.196 1.00 87.88 245 ASP A O 1
ATOM 2013 N N . LEU A 1 246 ? -17.047 -0.585 15.805 1.00 85.31 246 LEU A N 1
ATOM 2014 C CA . LEU A 1 246 ? -16.332 -1.464 14.882 1.00 85.31 246 LEU A CA 1
ATOM 2015 C C . LEU A 1 246 ? -15.073 -0.801 14.307 1.00 85.31 246 LEU A C 1
ATOM 2017 O O . LEU A 1 246 ? -14.018 -1.433 14.245 1.00 85.31 246 LEU A O 1
ATOM 2021 N N . TRP A 1 247 ? -15.155 0.485 13.949 1.00 87.44 247 TRP A N 1
ATOM 2022 C CA . TRP A 1 247 ? -14.005 1.222 13.421 1.00 87.44 247 TRP A CA 1
ATOM 2023 C C . TRP A 1 247 ? -12.873 1.332 14.452 1.00 87.44 247 TRP A C 1
ATOM 2025 O O . TRP A 1 247 ? -11.713 1.226 14.067 1.00 87.44 247 TRP A O 1
ATOM 2035 N N . LYS A 1 248 ? -13.190 1.468 15.751 1.00 93.12 248 LYS A N 1
ATOM 2036 C CA . LYS A 1 248 ? -12.193 1.506 16.837 1.00 93.12 248 LYS A CA 1
ATOM 2037 C C . LYS A 1 248 ? -11.443 0.188 16.916 1.00 93.12 248 LYS A C 1
ATOM 2039 O O . LYS A 1 248 ? -10.224 0.172 17.015 1.00 93.12 248 LYS A O 1
ATOM 2044 N N . ARG A 1 249 ? -12.162 -0.932 16.810 1.00 92.44 249 ARG A N 1
ATOM 2045 C CA . ARG A 1 249 ? -11.551 -2.268 16.831 1.00 92.44 249 ARG A CA 1
ATOM 2046 C C . ARG A 1 249 ? -10.667 -2.498 15.617 1.00 92.44 249 ARG A C 1
ATOM 2048 O O . ARG A 1 249 ? -9.555 -2.982 15.772 1.00 92.44 249 ARG A O 1
ATOM 2055 N N . PHE A 1 250 ? -11.119 -2.111 14.425 1.00 90.94 250 PHE A N 1
ATOM 2056 C CA . PHE A 1 250 ? -10.278 -2.143 13.225 1.00 90.94 250 PHE A CA 1
ATOM 2057 C C . PHE A 1 250 ? -9.038 -1.261 13.380 1.00 90.94 250 PHE A C 1
ATOM 2059 O O . PHE A 1 250 ? -7.941 -1.689 13.024 1.00 90.94 250 PHE A O 1
ATOM 2066 N N . PHE A 1 251 ? -9.198 -0.076 13.972 1.00 94.56 251 PHE A N 1
ATOM 2067 C CA . PHE A 1 251 ? -8.095 0.836 14.230 1.00 94.56 251 PHE A CA 1
ATOM 2068 C C . PHE A 1 251 ? -7.073 0.238 15.208 1.00 94.56 251 PHE A C 1
ATOM 2070 O O . PHE A 1 251 ? -5.877 0.232 14.940 1.00 94.56 251 PHE A O 1
ATOM 2077 N N . VAL A 1 252 ? -7.536 -0.370 16.299 1.00 96.75 252 VAL A N 1
ATOM 2078 C CA . VAL A 1 252 ? -6.679 -1.105 17.237 1.00 96.75 252 VAL A CA 1
ATOM 2079 C C . VAL A 1 252 ? -5.941 -2.243 16.525 1.00 96.75 252 VAL A C 1
ATOM 2081 O O . VAL A 1 252 ? -4.723 -2.349 16.651 1.00 96.75 252 VAL A O 1
ATOM 2084 N N . MET A 1 253 ? -6.638 -3.055 15.721 1.00 95.19 253 MET A N 1
ATOM 2085 C CA . MET A 1 253 ? -6.014 -4.171 15.000 1.00 95.19 253 MET A CA 1
ATOM 2086 C C . MET A 1 253 ? -4.955 -3.711 13.997 1.00 95.19 253 MET A C 1
ATOM 2088 O O . MET A 1 253 ? -3.895 -4.332 13.902 1.00 95.19 253 MET A O 1
ATOM 2092 N N . ILE A 1 254 ? -5.214 -2.628 13.257 1.00 94.19 254 ILE A N 1
ATOM 2093 C CA . ILE A 1 254 ? -4.243 -2.117 12.289 1.00 94.19 254 ILE A CA 1
ATOM 2094 C C . ILE A 1 254 ? -3.028 -1.506 13.002 1.00 94.19 254 ILE A C 1
ATOM 2096 O O . ILE A 1 254 ? -1.902 -1.730 12.570 1.00 94.19 254 ILE A O 1
ATOM 2100 N N . LEU A 1 255 ? -3.212 -0.824 14.138 1.00 96.75 255 LEU A N 1
ATOM 2101 C CA . LEU A 1 255 ? -2.093 -0.322 14.941 1.00 96.75 255 LEU A CA 1
ATOM 2102 C C . LEU A 1 255 ? -1.238 -1.464 15.503 1.00 96.75 255 LEU A C 1
ATOM 2104 O O . LEU A 1 255 ? -0.019 -1.405 15.389 1.00 96.75 255 LEU A O 1
ATOM 2108 N N . ILE A 1 256 ? -1.850 -2.535 16.023 1.00 97.06 256 ILE A N 1
ATOM 2109 C CA . ILE A 1 256 ? -1.126 -3.740 16.473 1.00 97.06 256 ILE A CA 1
ATOM 2110 C C . ILE A 1 256 ? -0.297 -4.330 15.330 1.00 97.06 256 ILE A C 1
ATOM 2112 O O . ILE A 1 256 ? 0.869 -4.675 15.525 1.00 97.06 256 ILE A O 1
ATOM 2116 N N . PHE A 1 257 ? -0.868 -4.404 14.125 1.00 95.06 257 PHE A N 1
ATOM 2117 C CA . PHE A 1 257 ? -0.133 -4.837 12.941 1.00 95.06 257 PHE A CA 1
ATOM 2118 C C . PHE A 1 257 ? 1.103 -3.964 12.686 1.00 95.06 257 PHE A C 1
ATOM 2120 O O . PHE A 1 257 ? 2.195 -4.512 12.556 1.00 95.06 257 PHE A O 1
ATOM 2127 N N . PHE A 1 258 ? 0.973 -2.635 12.690 1.00 95.19 258 PHE A N 1
ATOM 2128 C CA . PHE A 1 258 ? 2.103 -1.722 12.462 1.00 95.19 258 PHE A CA 1
ATOM 2129 C C . PHE A 1 258 ? 3.127 -1.685 13.606 1.00 95.19 258 PHE A C 1
ATOM 2131 O O . PHE A 1 258 ? 4.300 -1.418 13.355 1.00 95.19 258 PHE A O 1
ATOM 2138 N N . ILE A 1 259 ? 2.725 -1.976 14.847 1.00 96.88 259 ILE A N 1
ATOM 2139 C CA . ILE A 1 259 ? 3.643 -2.052 15.993 1.00 96.88 259 ILE A CA 1
ATOM 2140 C C . ILE A 1 259 ? 4.607 -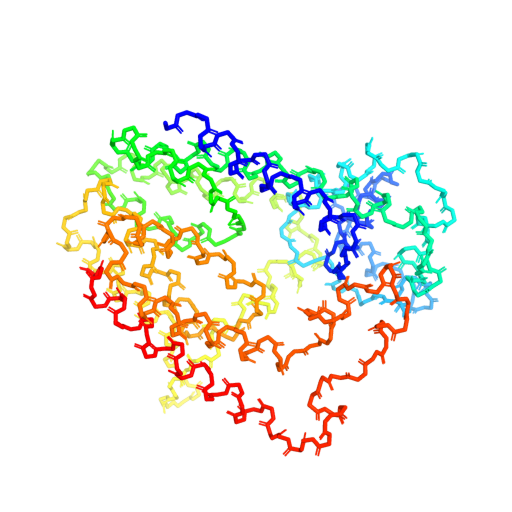3.238 15.840 1.00 96.88 259 ILE A C 1
ATOM 2142 O O . ILE A 1 259 ? 5.804 -3.076 16.066 1.00 96.88 259 ILE A O 1
ATOM 2146 N N . PHE A 1 260 ? 4.101 -4.413 15.446 1.00 96.00 260 PHE A N 1
ATOM 2147 C CA . PHE A 1 260 ? 4.871 -5.668 15.469 1.00 96.00 260 PHE A CA 1
ATOM 2148 C C . PHE A 1 260 ? 5.333 -6.178 14.099 1.00 96.00 260 PHE A C 1
ATOM 2150 O O . PHE A 1 260 ? 6.068 -7.161 14.031 1.00 96.00 260 PHE A O 1
ATOM 2157 N N . THR A 1 261 ? 4.918 -5.541 13.005 1.00 93.25 261 THR A N 1
ATOM 2158 C CA . THR A 1 261 ? 5.308 -5.951 11.650 1.00 93.25 261 THR A CA 1
ATOM 2159 C C . THR A 1 261 ? 6.430 -5.070 11.128 1.00 93.25 261 THR A C 1
ATOM 2161 O O . THR A 1 261 ? 6.354 -3.849 11.210 1.00 93.25 261 THR A O 1
ATOM 2164 N N . HIS A 1 262 ? 7.440 -5.668 10.493 1.00 91.25 262 HIS A N 1
ATOM 2165 C CA . HIS A 1 262 ? 8.380 -4.900 9.677 1.00 91.25 262 HIS A CA 1
ATOM 2166 C C . HIS A 1 262 ? 7.678 -4.422 8.394 1.00 91.25 262 HIS A C 1
ATOM 2168 O O . HIS A 1 262 ? 7.629 -5.137 7.393 1.00 91.25 262 HIS A O 1
ATOM 2174 N N . TYR A 1 263 ? 7.069 -3.240 8.427 1.00 89.38 263 TYR A N 1
ATOM 2175 C CA . TYR A 1 263 ? 6.202 -2.778 7.348 1.00 89.38 263 TYR A CA 1
ATOM 2176 C C . TYR A 1 263 ? 6.921 -1.924 6.303 1.00 89.38 263 TYR A C 1
ATOM 2178 O O . TYR A 1 263 ? 7.900 -1.232 6.577 1.00 89.38 263 TYR A O 1
ATOM 2186 N N . HIS A 1 264 ? 6.391 -1.949 5.080 1.00 89.81 264 HIS A N 1
ATOM 2187 C CA . HIS A 1 264 ? 6.769 -0.994 4.043 1.00 89.81 264 HIS A CA 1
ATOM 2188 C C . HIS A 1 264 ? 6.031 0.341 4.265 1.00 89.81 264 HIS A C 1
ATOM 2190 O O . HIS A 1 264 ? 4.836 0.295 4.566 1.00 89.81 264 HIS A O 1
ATOM 2196 N N . PRO A 1 265 ? 6.646 1.526 4.071 1.00 89.38 265 PRO A N 1
ATOM 2197 C CA . PRO A 1 265 ? 6.019 2.814 4.386 1.00 89.38 265 PRO A CA 1
ATOM 2198 C C . PRO A 1 265 ? 4.665 3.015 3.709 1.00 89.38 265 PRO A C 1
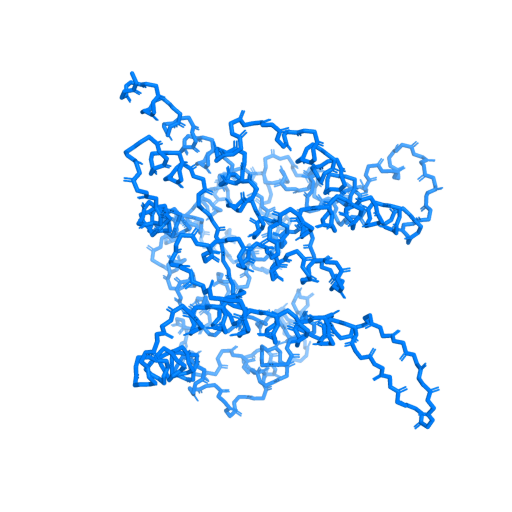ATOM 2200 O O . PRO A 1 265 ? 3.741 3.545 4.307 1.00 89.38 265 PRO A O 1
ATOM 2203 N N . GLN A 1 266 ? 4.489 2.514 2.488 1.00 86.62 266 GLN A N 1
ATOM 2204 C CA . GLN A 1 266 ? 3.205 2.604 1.784 1.00 86.62 266 GLN A CA 1
ATOM 2205 C C . GLN A 1 266 ? 2.036 1.968 2.533 1.00 86.62 266 GLN A C 1
ATOM 2207 O O . GLN A 1 266 ? 0.892 2.373 2.343 1.00 86.62 266 GLN A O 1
ATOM 2212 N N . TRP A 1 267 ? 2.304 0.962 3.366 1.00 87.94 267 TRP A N 1
ATOM 2213 C CA . TRP A 1 267 ? 1.265 0.316 4.154 1.00 87.94 267 TRP A CA 1
ATOM 2214 C C . TRP A 1 267 ? 0.694 1.282 5.186 1.00 87.94 267 TRP A C 1
ATOM 2216 O O . TRP A 1 267 ? -0.480 1.176 5.509 1.00 87.94 267 TRP A O 1
ATOM 2226 N N . PHE A 1 268 ? 1.457 2.284 5.631 1.00 89.06 268 PHE A N 1
ATOM 2227 C CA . PHE A 1 268 ? 0.973 3.302 6.560 1.00 89.06 268 PHE A CA 1
ATOM 2228 C C . PHE A 1 268 ? -0.315 3.984 6.067 1.00 89.06 268 PHE A C 1
ATOM 2230 O O . PHE A 1 268 ? -1.186 4.311 6.871 1.00 89.06 268 PHE A O 1
ATOM 2237 N N . LEU A 1 269 ? -0.509 4.099 4.746 1.00 85.94 269 LEU A N 1
ATOM 2238 C CA . LEU A 1 269 ? -1.745 4.625 4.155 1.00 85.94 269 LEU A CA 1
ATOM 2239 C C . LEU A 1 269 ? -3.005 3.854 4.587 1.00 85.94 269 LEU A C 1
ATOM 2241 O O . LEU A 1 269 ? -4.085 4.434 4.612 1.00 85.94 269 LEU A O 1
ATOM 2245 N N . TRP A 1 270 ? -2.881 2.586 4.990 1.00 85.69 270 TRP A N 1
ATOM 2246 C CA . TRP A 1 270 ? -3.982 1.760 5.503 1.00 85.69 270 TRP A CA 1
ATOM 2247 C C . TRP A 1 270 ? -4.536 2.274 6.838 1.00 85.69 270 TRP A C 1
ATOM 2249 O O . TRP A 1 270 ? -5.679 1.989 7.187 1.00 85.69 270 TRP A O 1
ATOM 2259 N N . THR A 1 271 ? -3.743 3.042 7.589 1.00 89.56 271 THR A N 1
ATOM 2260 C CA . THR A 1 271 ? -4.157 3.641 8.868 1.00 89.56 271 THR A CA 1
ATOM 2261 C C . THR A 1 271 ? -4.872 4.984 8.696 1.00 89.56 271 THR A C 1
ATOM 2263 O O . THR A 1 271 ? -5.631 5.396 9.574 1.00 89.56 271 THR A O 1
ATOM 2266 N N . MET A 1 272 ? -4.680 5.656 7.555 1.00 89.50 272 MET A N 1
ATOM 2267 C CA . MET A 1 272 ? -5.155 7.023 7.321 1.00 89.50 272 MET A CA 1
ATOM 2268 C C . MET A 1 272 ? -6.672 7.198 7.457 1.00 89.50 272 MET A C 1
ATOM 2270 O O . MET A 1 272 ? -7.076 8.185 8.082 1.00 89.50 272 MET A O 1
ATOM 2274 N N . PRO A 1 273 ? -7.530 6.276 6.967 1.00 82.44 273 PRO A N 1
ATOM 2275 C CA . PRO A 1 273 ? -8.964 6.382 7.207 1.00 82.44 273 PRO A CA 1
ATOM 2276 C C . PRO A 1 273 ? -9.296 6.408 8.703 1.00 82.44 273 PRO A C 1
ATOM 2278 O O . PRO A 1 273 ? -10.127 7.199 9.130 1.00 82.44 273 PRO A O 1
ATOM 2281 N N . PHE A 1 274 ? -8.612 5.612 9.526 1.00 89.88 274 PHE A N 1
ATOM 2282 C CA . PHE A 1 274 ? -8.896 5.531 10.959 1.00 89.88 274 PHE A CA 1
ATOM 2283 C C . PHE A 1 274 ? -8.423 6.762 11.730 1.00 89.88 274 PHE A C 1
ATOM 2285 O O . PHE A 1 274 ? -9.195 7.294 12.523 1.00 89.88 274 PHE A O 1
ATOM 2292 N N . PHE A 1 275 ? -7.218 7.269 11.446 1.00 92.56 275 PHE A N 1
ATOM 2293 C CA . PHE A 1 275 ? -6.757 8.540 12.021 1.00 92.56 275 PHE A CA 1
ATOM 2294 C C . PHE A 1 275 ? -7.697 9.686 11.673 1.00 92.56 275 PHE A C 1
ATOM 2296 O O . PHE A 1 275 ? -8.009 10.535 12.501 1.00 92.56 275 PHE A O 1
ATOM 2303 N N . THR A 1 276 ? -8.189 9.689 10.441 1.00 86.38 276 THR A N 1
ATOM 2304 C CA . THR A 1 276 ? -9.148 10.685 9.995 1.00 86.38 276 THR A CA 1
ATOM 2305 C C . THR A 1 276 ? -10.452 10.605 10.787 1.00 86.38 276 THR A C 1
ATOM 2307 O O . THR A 1 276 ? -10.934 11.619 11.291 1.00 86.38 276 THR A O 1
ATOM 2310 N N . ILE A 1 277 ? -11.028 9.404 10.896 1.00 83.94 277 ILE A N 1
ATOM 2311 C CA . ILE A 1 277 ? -12.260 9.155 11.651 1.00 83.94 277 ILE A CA 1
ATOM 2312 C C . ILE A 1 277 ? -12.089 9.599 13.105 1.00 83.94 277 ILE A C 1
ATOM 2314 O O . ILE A 1 277 ? -12.942 10.320 13.627 1.00 83.94 277 ILE A O 1
ATOM 2318 N N . ASP A 1 278 ? -10.968 9.235 13.725 1.00 92.94 278 ASP A N 1
ATOM 2319 C CA . ASP A 1 278 ? -10.631 9.647 15.080 1.00 92.94 278 ASP A CA 1
ATOM 2320 C C . ASP A 1 278 ? -10.542 11.176 15.220 1.00 92.94 278 ASP A C 1
ATOM 2322 O O . ASP A 1 278 ? -11.180 11.749 16.104 1.00 92.94 278 ASP A O 1
ATOM 2326 N N . LEU A 1 279 ? -9.837 11.873 14.324 1.00 90.69 279 LEU A N 1
ATOM 2327 C CA . LEU A 1 279 ? -9.753 13.336 14.353 1.00 90.69 279 LEU A CA 1
ATOM 2328 C C . LEU A 1 279 ? -11.130 13.993 14.217 1.00 90.69 279 LEU A C 1
ATOM 2330 O O . LEU A 1 279 ? -11.414 14.977 14.894 1.00 90.69 279 LEU A O 1
ATOM 2334 N N . ILE A 1 280 ? -12.022 13.452 13.389 1.00 85.50 280 ILE A N 1
ATOM 2335 C CA . ILE A 1 280 ? -13.376 13.999 13.231 1.00 85.50 280 ILE A CA 1
ATOM 2336 C C . ILE A 1 280 ? -14.196 13.787 14.507 1.00 85.50 280 ILE A C 1
ATOM 2338 O O . ILE A 1 280 ? -14.777 14.744 15.028 1.00 85.50 280 ILE A O 1
ATOM 2342 N N . ILE A 1 281 ? -14.233 12.554 15.022 1.00 86.25 281 ILE A N 1
ATOM 2343 C CA . ILE A 1 281 ? -15.028 12.184 16.202 1.00 86.25 281 ILE A CA 1
ATOM 2344 C C . ILE A 1 281 ? -14.509 12.906 17.451 1.00 86.25 281 ILE A C 1
ATOM 2346 O O . ILE A 1 281 ? -15.297 13.454 18.226 1.00 86.25 281 ILE A O 1
ATOM 2350 N N . SER A 1 282 ? -13.188 12.986 17.621 1.00 90.81 282 SER A N 1
ATOM 2351 C CA . SER A 1 282 ? -12.539 13.694 18.731 1.00 90.81 282 SER A CA 1
ATOM 2352 C C . SER A 1 282 ? -12.613 15.220 18.603 1.00 90.81 282 SER A C 1
ATOM 2354 O O . SER A 1 282 ? -12.141 15.929 19.494 1.00 90.81 282 SER A O 1
ATOM 2356 N N . LYS A 1 283 ? -13.210 15.758 17.525 1.00 89.69 283 LYS A N 1
ATOM 2357 C CA . LYS A 1 283 ? -13.233 17.197 17.201 1.00 89.69 283 LYS A CA 1
ATOM 2358 C C . LYS A 1 283 ? -11.821 17.793 17.182 1.00 89.69 283 LYS A C 1
ATOM 2360 O O . LYS A 1 283 ? -11.583 18.866 17.729 1.00 89.69 283 LYS A O 1
ATOM 2365 N N . PHE A 1 284 ? -10.900 17.064 16.563 1.00 92.19 284 PHE A N 1
ATOM 2366 C CA . PHE A 1 284 ? -9.480 17.355 16.418 1.00 92.19 284 PHE A CA 1
ATOM 2367 C C . PHE A 1 284 ? -8.694 17.395 17.732 1.00 92.19 284 PHE A C 1
ATOM 2369 O O . PHE A 1 284 ? -7.541 17.796 17.713 1.00 92.19 284 PHE A O 1
ATOM 2376 N N . LYS A 1 285 ? -9.230 16.933 18.870 1.00 96.44 285 LYS A N 1
ATOM 2377 C CA . LYS A 1 285 ? -8.459 16.881 20.128 1.00 96.44 285 LYS A CA 1
ATOM 2378 C C . LYS A 1 285 ? -7.208 16.004 20.027 1.00 96.44 285 LYS A C 1
ATOM 2380 O O . LYS A 1 285 ? -6.205 16.307 20.662 1.00 96.44 285 LYS A O 1
ATOM 2385 N N . HIS A 1 286 ? -7.248 14.960 19.201 1.00 97.12 286 HIS A N 1
ATOM 2386 C CA . HIS A 1 286 ? -6.128 14.042 18.990 1.00 97.12 286 HIS A CA 1
ATOM 2387 C C . HIS A 1 286 ? -5.120 14.512 17.923 1.00 97.12 286 HIS A C 1
ATOM 2389 O O . HIS A 1 286 ? -4.232 13.750 17.545 1.00 97.12 286 HIS A O 1
ATOM 2395 N N . TRP A 1 287 ? -5.195 15.765 17.444 1.00 96.75 287 TRP A N 1
ATOM 2396 C CA . TRP A 1 287 ? -4.240 16.286 16.454 1.00 96.75 287 TRP A CA 1
ATOM 2397 C C . TRP A 1 287 ? -2.759 16.183 16.871 1.00 96.75 287 TRP A C 1
ATOM 2399 O O . TRP A 1 287 ? -1.952 15.888 15.987 1.00 96.75 287 TRP A O 1
ATOM 2409 N N . PRO A 1 288 ? -2.359 16.345 18.157 1.00 97.69 288 PRO A N 1
ATOM 2410 C CA . PRO A 1 288 ? -0.953 16.203 18.537 1.00 97.69 288 PRO A CA 1
ATOM 2411 C C . PRO A 1 288 ? -0.465 14.757 18.407 1.00 97.69 288 PRO A C 1
ATOM 2413 O O . PRO A 1 288 ? 0.664 14.523 17.985 1.00 97.69 288 PRO A O 1
ATOM 2416 N N . LEU A 1 289 ? -1.332 13.786 18.721 1.00 97.50 289 LEU A N 1
ATOM 2417 C CA . LEU A 1 289 ? -1.032 12.362 18.576 1.00 97.50 289 LEU A CA 1
ATOM 2418 C C . LEU A 1 289 ? -0.847 12.015 17.101 1.00 97.50 289 LEU A C 1
ATOM 2420 O O . LEU A 1 289 ? 0.160 11.422 16.725 1.00 97.50 289 LEU A O 1
ATOM 2424 N N . PHE A 1 290 ? -1.780 12.462 16.256 1.00 97.00 290 PHE A N 1
ATOM 2425 C CA . PHE A 1 290 ? -1.691 12.272 14.813 1.00 97.00 290 PHE A CA 1
ATOM 2426 C C . PHE A 1 290 ? -0.429 12.916 14.231 1.00 97.00 290 PHE A C 1
ATOM 2428 O O . PHE A 1 290 ? 0.245 12.294 13.414 1.00 97.00 290 PHE A O 1
ATOM 2435 N N . LEU A 1 291 ? -0.067 14.126 14.672 1.00 97.44 291 LEU A N 1
ATOM 2436 C CA . LEU A 1 291 ? 1.168 14.781 14.243 1.00 97.44 291 LEU A CA 1
ATOM 2437 C C . LEU A 1 291 ? 2.407 13.963 14.636 1.00 97.44 291 LEU A C 1
ATOM 2439 O O . LEU A 1 291 ? 3.313 13.813 13.822 1.00 97.44 291 LEU A O 1
ATOM 2443 N N . GLY A 1 292 ? 2.431 13.392 15.842 1.00 97.75 292 GLY A N 1
ATOM 2444 C CA . GLY A 1 292 ? 3.500 12.499 16.287 1.00 97.75 292 GLY A CA 1
ATOM 2445 C C . GLY A 1 292 ? 3.654 11.263 15.397 1.00 97.75 292 GLY A C 1
ATOM 2446 O O . GLY A 1 292 ? 4.757 10.943 14.948 1.00 97.75 292 GLY A O 1
ATOM 2447 N N . VAL A 1 293 ? 2.534 10.620 15.056 1.00 97.25 293 VAL A N 1
ATOM 2448 C CA . VAL A 1 293 ? 2.511 9.508 14.099 1.00 97.25 293 VAL A CA 1
ATOM 2449 C C . VAL A 1 293 ? 2.977 9.977 12.710 1.00 97.25 293 VAL A C 1
ATOM 2451 O O . VAL A 1 293 ? 3.809 9.319 12.087 1.00 97.25 293 VAL A O 1
ATOM 2454 N N . LEU A 1 294 ? 2.518 11.130 12.223 1.00 96.25 294 LEU A N 1
ATOM 2455 C CA . LEU A 1 294 ? 2.901 11.653 10.911 1.00 96.25 294 LEU A CA 1
ATOM 2456 C C . LEU A 1 294 ? 4.403 11.964 10.825 1.00 96.25 294 LEU A C 1
ATOM 2458 O O . LEU A 1 294 ? 5.040 11.602 9.839 1.00 96.25 294 LEU A O 1
ATOM 2462 N N . ILE A 1 295 ? 4.983 12.574 11.862 1.00 96.88 295 ILE A N 1
ATOM 2463 C CA . ILE A 1 295 ? 6.431 12.817 11.958 1.00 96.88 295 ILE A CA 1
ATOM 2464 C C . ILE A 1 295 ? 7.188 11.489 11.912 1.00 96.88 295 ILE A C 1
ATOM 2466 O O . ILE A 1 295 ? 8.173 11.376 11.184 1.00 96.88 295 ILE A O 1
ATOM 2470 N N . SER A 1 296 ? 6.708 10.468 12.632 1.00 96.75 296 SER A N 1
ATOM 2471 C CA . SER A 1 296 ? 7.329 9.142 12.600 1.00 96.75 296 SER A CA 1
ATOM 2472 C C . SER A 1 296 ? 7.292 8.498 11.216 1.00 96.75 296 SER A C 1
ATOM 2474 O O . SER A 1 296 ? 8.301 7.969 10.753 1.00 96.75 296 SER A O 1
ATOM 2476 N N . PHE A 1 297 ? 6.167 8.622 10.512 1.00 95.50 297 PHE A N 1
ATOM 2477 C CA . PHE A 1 297 ? 6.012 8.124 9.153 1.00 95.50 297 PHE A CA 1
ATOM 2478 C C . PHE A 1 297 ? 6.930 8.849 8.162 1.00 95.50 297 PHE A C 1
ATOM 2480 O O . PHE A 1 297 ? 7.620 8.193 7.384 1.00 95.50 297 PHE A O 1
ATOM 2487 N N . VAL A 1 298 ? 6.975 10.186 8.203 1.00 94.88 298 VAL A N 1
ATOM 2488 C CA . VAL A 1 298 ? 7.843 10.988 7.327 1.00 94.88 298 VAL A CA 1
ATOM 2489 C C . VAL A 1 298 ? 9.314 10.684 7.598 1.00 94.88 298 VAL A C 1
ATOM 2491 O O . VAL A 1 298 ? 10.069 10.493 6.649 1.00 94.88 298 VAL A O 1
ATOM 2494 N N . GLY A 1 299 ? 9.712 10.568 8.869 1.00 94.50 299 GLY A N 1
ATOM 2495 C CA . GLY A 1 299 ? 11.053 10.123 9.243 1.00 94.50 299 GLY A CA 1
ATOM 2496 C C . GLY A 1 299 ? 11.369 8.758 8.639 1.00 94.50 299 GLY A C 1
ATOM 2497 O O . GLY A 1 299 ? 12.320 8.625 7.876 1.00 94.50 299 GLY A O 1
ATOM 2498 N N . LEU A 1 300 ? 10.512 7.757 8.865 1.00 94.62 300 LEU A N 1
ATOM 2499 C CA . LEU A 1 300 ? 10.689 6.427 8.278 1.00 94.62 300 LEU A CA 1
ATOM 2500 C C . LEU A 1 300 ? 10.796 6.463 6.754 1.00 94.62 300 LEU A C 1
ATOM 2502 O O . LEU A 1 300 ? 11.631 5.742 6.219 1.00 94.62 300 LEU A O 1
ATOM 2506 N N . LEU A 1 301 ? 10.013 7.290 6.058 1.00 94.62 301 LEU A N 1
ATOM 2507 C CA . LEU A 1 301 ? 10.024 7.398 4.596 1.00 94.62 301 LEU A CA 1
ATOM 2508 C C . LEU A 1 301 ? 11.423 7.733 4.051 1.00 94.62 301 LEU A C 1
ATOM 2510 O O . LEU A 1 301 ? 11.876 7.102 3.097 1.00 94.62 301 LEU A O 1
ATOM 2514 N N . PHE A 1 302 ? 12.148 8.634 4.719 1.00 92.81 302 PHE A N 1
ATOM 2515 C CA . PHE A 1 302 ? 13.546 8.971 4.423 1.00 92.81 302 PHE A CA 1
ATOM 2516 C C . PHE A 1 302 ? 14.552 7.925 4.916 1.00 92.81 302 PHE A C 1
ATOM 2518 O O . PHE A 1 302 ? 15.720 8.229 5.087 1.00 92.81 302 PHE A O 1
ATOM 2525 N N . SER A 1 303 ? 14.139 6.689 5.169 1.00 92.19 303 SER A N 1
ATOM 2526 C CA . SER A 1 303 ? 15.066 5.567 5.350 1.00 92.19 303 SER A CA 1
ATOM 2527 C C . SER A 1 303 ? 14.941 4.524 4.243 1.00 92.19 303 SER A C 1
ATOM 2529 O O . SER A 1 303 ? 15.643 3.515 4.275 1.00 92.19 303 SER A O 1
ATOM 2531 N N . PHE A 1 304 ? 14.028 4.723 3.290 1.00 92.00 304 PHE A N 1
ATOM 2532 C CA . PHE A 1 304 ? 13.772 3.811 2.176 1.00 92.00 304 PHE A CA 1
ATOM 2533 C C . PHE A 1 304 ? 14.313 4.370 0.857 1.00 92.00 304 PHE A C 1
ATOM 2535 O O . PHE A 1 304 ? 14.880 5.459 0.806 1.00 92.00 304 PHE A O 1
ATOM 2542 N N . ASP A 1 305 ? 14.154 3.583 -0.206 1.00 90.31 305 ASP A N 1
ATOM 2543 C CA . ASP A 1 305 ? 14.509 3.945 -1.576 1.00 90.31 305 ASP A CA 1
ATOM 2544 C C . ASP A 1 305 ? 13.966 5.346 -1.961 1.00 90.31 305 ASP A C 1
ATOM 2546 O O . ASP A 1 305 ? 12.789 5.638 -1.703 1.00 90.31 305 ASP A O 1
ATOM 2550 N N . PRO A 1 306 ? 14.790 6.207 -2.597 1.00 92.69 306 PRO A N 1
ATOM 2551 C CA . PRO A 1 306 ? 14.364 7.437 -3.265 1.00 92.69 306 PRO A CA 1
ATOM 2552 C C . PRO A 1 306 ? 13.073 7.315 -4.081 1.00 92.69 306 PRO A C 1
ATOM 2554 O O . PRO A 1 306 ? 12.310 8.281 -4.129 1.00 92.69 306 PRO A O 1
ATOM 2557 N N . GLY A 1 307 ? 12.773 6.143 -4.649 1.00 93.00 307 GLY A N 1
ATOM 2558 C CA . GLY A 1 307 ? 11.508 5.824 -5.317 1.00 93.00 307 GLY A CA 1
ATOM 2559 C C . GLY A 1 307 ? 10.241 6.022 -4.469 1.00 93.00 307 GLY A C 1
ATOM 2560 O O . GLY A 1 307 ? 9.150 6.069 -5.026 1.00 93.00 307 GLY A O 1
ATOM 2561 N N . LEU A 1 308 ? 10.351 6.190 -3.146 1.00 91.56 308 LEU A N 1
ATOM 2562 C CA . LEU A 1 308 ? 9.242 6.551 -2.246 1.00 91.56 308 LEU A CA 1
ATOM 2563 C C . LEU A 1 308 ? 9.208 8.032 -1.850 1.00 91.56 308 LEU A C 1
ATOM 2565 O O . LEU A 1 308 ? 8.285 8.458 -1.158 1.00 91.56 308 LEU A O 1
ATOM 2569 N N . THR A 1 309 ? 10.208 8.811 -2.257 1.00 93.69 309 THR A N 1
ATOM 2570 C CA . THR A 1 309 ? 10.342 10.234 -1.931 1.00 93.69 309 THR A CA 1
ATOM 2571 C C . THR A 1 309 ? 10.477 11.060 -3.207 1.00 93.69 309 THR A C 1
ATOM 2573 O O . THR A 1 309 ? 9.497 11.307 -3.903 1.00 93.69 309 THR A O 1
ATOM 2576 N N . ILE A 1 310 ? 11.690 11.493 -3.531 1.00 92.88 310 ILE A N 1
ATOM 2577 C CA . ILE A 1 310 ? 11.999 12.361 -4.667 1.00 92.88 310 ILE A CA 1
ATOM 2578 C C . ILE A 1 310 ? 11.962 11.612 -6.005 1.00 92.88 310 ILE A C 1
ATOM 2580 O O . ILE A 1 310 ? 11.533 12.176 -7.009 1.00 92.88 310 ILE A O 1
ATOM 2584 N N . GLY A 1 311 ? 12.330 10.329 -6.014 1.00 94.94 311 GLY A N 1
ATOM 2585 C CA . GLY A 1 311 ? 12.331 9.468 -7.195 1.00 94.94 311 GLY A CA 1
ATOM 2586 C C . GLY A 1 311 ? 10.927 9.200 -7.735 1.00 94.94 311 GLY A C 1
ATOM 2587 O O . GLY A 1 311 ? 10.783 8.912 -8.922 1.00 94.94 311 GLY A O 1
ATOM 2588 N N . LEU A 1 312 ? 9.881 9.410 -6.919 1.00 95.44 312 LEU A N 1
ATOM 2589 C CA . LEU A 1 312 ? 8.490 9.405 -7.382 1.00 95.44 312 LEU A CA 1
ATOM 2590 C C . LEU A 1 312 ? 8.295 10.357 -8.568 1.00 95.44 312 LEU A C 1
ATOM 2592 O O . LEU A 1 312 ? 7.509 10.058 -9.455 1.00 95.44 312 LEU A O 1
ATOM 2596 N N . PHE A 1 313 ? 9.011 11.481 -8.612 1.00 97.44 313 PHE A N 1
ATOM 2597 C CA . PHE A 1 313 ? 8.873 12.502 -9.653 1.00 97.44 313 PHE A CA 1
ATOM 2598 C C . PHE A 1 313 ? 9.849 12.316 -10.827 1.00 97.44 313 PHE A C 1
ATOM 2600 O O . PHE A 1 313 ? 9.971 13.198 -11.677 1.00 97.44 313 PHE A O 1
ATOM 2607 N N . ALA A 1 314 ? 10.510 11.157 -10.926 1.00 97.75 314 ALA A N 1
ATOM 2608 C CA . ALA A 1 314 ? 11.360 10.807 -12.062 1.00 97.75 314 ALA A CA 1
ATOM 2609 C C . ALA A 1 314 ? 10.689 10.954 -13.447 1.00 97.75 314 ALA A C 1
ATOM 2611 O O . ALA A 1 314 ? 11.381 11.380 -14.373 1.00 97.75 314 ALA A O 1
ATOM 2612 N N . PRO A 1 315 ? 9.377 10.675 -13.636 1.00 97.75 315 PRO A N 1
ATOM 2613 C CA . PRO A 1 315 ? 8.730 10.846 -14.940 1.00 97.75 315 PRO A CA 1
ATOM 2614 C C . PRO A 1 315 ? 8.816 12.272 -15.490 1.00 97.75 315 PRO A C 1
ATOM 2616 O O . PRO A 1 315 ? 8.976 12.445 -16.694 1.00 97.75 315 PRO A O 1
ATOM 2619 N N . ILE A 1 316 ? 8.738 13.283 -14.616 1.00 97.62 316 ILE A N 1
ATOM 2620 C CA . ILE A 1 316 ? 8.834 14.701 -15.003 1.00 97.62 316 ILE A CA 1
ATOM 2621 C C . ILE A 1 316 ? 10.265 15.244 -14.937 1.00 97.62 316 ILE A C 1
ATOM 2623 O O . ILE A 1 316 ? 10.581 16.210 -15.625 1.00 97.62 316 ILE A O 1
ATOM 2627 N N . ASN A 1 317 ? 11.131 14.641 -14.120 1.00 97.69 317 ASN A N 1
ATOM 2628 C CA . ASN A 1 317 ? 12.539 15.004 -14.026 1.00 97.69 317 ASN A CA 1
ATOM 2629 C C . ASN A 1 317 ? 13.408 13.734 -13.959 1.00 97.69 317 ASN A C 1
ATOM 2631 O O . ASN A 1 317 ? 13.632 13.208 -12.864 1.00 97.69 317 ASN A O 1
ATOM 2635 N N . PRO A 1 318 ? 13.938 13.263 -15.105 1.00 97.44 318 PRO A N 1
ATOM 2636 C CA . PRO A 1 318 ? 14.711 12.022 -15.182 1.00 97.44 318 PRO A CA 1
ATOM 2637 C C . PRO A 1 318 ? 15.929 11.967 -14.250 1.00 97.44 318 PRO A C 1
ATOM 2639 O O . PRO A 1 318 ? 16.322 10.882 -13.823 1.00 97.44 318 PRO A O 1
ATOM 2642 N N . LEU A 1 319 ? 16.502 13.122 -13.883 1.00 96.44 319 LEU A N 1
ATOM 2643 C CA . LEU A 1 319 ? 17.652 13.203 -12.974 1.00 96.44 319 LEU A CA 1
ATOM 2644 C C . LEU A 1 319 ? 17.333 12.675 -11.565 1.00 96.44 319 LEU A C 1
ATOM 2646 O O . LEU A 1 319 ? 18.245 12.298 -10.835 1.00 96.44 319 LEU A O 1
ATOM 2650 N N . LEU A 1 320 ? 16.051 12.619 -11.185 1.00 96.19 320 LEU A N 1
ATOM 2651 C CA . LEU A 1 320 ? 15.619 12.130 -9.874 1.00 96.19 320 LEU A CA 1
ATOM 2652 C C . LEU A 1 320 ? 15.625 10.599 -9.761 1.00 96.19 320 LEU A C 1
ATOM 2654 O O . LEU A 1 320 ? 15.593 10.090 -8.644 1.00 96.19 320 LEU A O 1
ATOM 2658 N N . TYR A 1 321 ? 15.664 9.859 -10.876 1.00 95.00 321 TYR A N 1
ATOM 2659 C CA . TYR A 1 321 ? 15.497 8.398 -10.864 1.00 95.00 321 TYR A CA 1
ATOM 2660 C C . TYR A 1 321 ? 16.636 7.659 -10.153 1.00 95.00 321 TYR A C 1
ATOM 2662 O O . TYR A 1 321 ? 16.388 6.757 -9.363 1.00 95.00 321 TYR A O 1
ATOM 2670 N N . ASN A 1 322 ? 17.878 8.072 -10.411 1.00 92.19 322 ASN A N 1
ATOM 2671 C CA . ASN A 1 322 ? 19.078 7.475 -9.820 1.00 92.19 322 ASN A CA 1
ATOM 2672 C C . ASN A 1 322 ? 19.693 8.374 -8.740 1.00 92.19 322 ASN A C 1
ATOM 2674 O O . ASN A 1 322 ? 20.876 8.236 -8.424 1.00 92.19 322 ASN A O 1
ATOM 2678 N N . LEU A 1 323 ? 18.931 9.344 -8.220 1.00 94.56 323 LEU A N 1
ATOM 2679 C CA . LEU A 1 323 ? 19.474 10.252 -7.223 1.00 94.56 323 LEU A CA 1
ATOM 2680 C C . LEU A 1 323 ? 19.737 9.485 -5.930 1.00 94.56 323 LEU A C 1
ATOM 2682 O O . LEU A 1 323 ? 18.904 8.699 -5.477 1.00 94.56 323 LEU A O 1
ATOM 2686 N N . ALA A 1 324 ? 20.898 9.736 -5.330 1.00 92.75 324 ALA A N 1
ATOM 2687 C CA . ALA A 1 324 ? 21.213 9.191 -4.025 1.00 92.75 324 ALA A CA 1
ATOM 2688 C C . ALA A 1 324 ? 20.150 9.627 -2.996 1.00 92.75 324 ALA A C 1
ATOM 2690 O O . ALA A 1 324 ? 19.576 10.717 -3.112 1.00 92.75 324 ALA A O 1
ATOM 2691 N N . PRO A 1 325 ? 19.888 8.811 -1.966 1.00 90.69 325 PRO A N 1
ATOM 2692 C CA . PRO A 1 325 ? 18.991 9.214 -0.902 1.00 90.69 325 PRO A CA 1
ATOM 2693 C C . PRO A 1 325 ? 19.442 10.507 -0.213 1.00 90.69 325 PRO A C 1
ATOM 2695 O O . PRO A 1 325 ? 20.637 10.791 -0.112 1.00 90.69 325 PRO A O 1
ATOM 2698 N N . ILE A 1 326 ? 18.485 11.282 0.304 1.00 89.12 326 ILE A N 1
ATOM 2699 C CA . ILE A 1 326 ? 18.735 12.656 0.772 1.00 89.12 326 ILE A CA 1
ATOM 2700 C C . ILE A 1 326 ? 19.834 12.756 1.840 1.00 89.12 326 ILE A C 1
ATOM 2702 O O . ILE A 1 326 ? 20.603 13.709 1.837 1.00 89.12 326 ILE A O 1
ATOM 2706 N N . TRP A 1 327 ? 19.970 11.762 2.719 1.00 89.25 327 TRP A N 1
ATOM 2707 C CA . TRP A 1 327 ? 21.016 11.758 3.745 1.00 89.25 327 TRP A CA 1
ATOM 2708 C C . TRP A 1 327 ? 22.420 11.630 3.147 1.00 89.25 327 TRP A C 1
ATOM 2710 O O . TRP A 1 327 ? 23.338 12.285 3.630 1.00 89.25 327 TRP A O 1
ATOM 2720 N N . GLN A 1 328 ? 22.582 10.868 2.060 1.00 91.44 328 GLN A N 1
ATOM 2721 C CA . GLN A 1 328 ? 23.857 10.780 1.344 1.00 91.44 328 GLN A CA 1
ATOM 2722 C C . GLN A 1 328 ? 24.194 12.106 0.658 1.00 91.44 328 GLN A C 1
ATOM 2724 O O . GLN A 1 328 ? 25.335 12.553 0.732 1.00 91.44 328 GLN A O 1
ATOM 2729 N N . LEU A 1 329 ? 23.199 12.774 0.060 1.00 92.00 329 LEU A N 1
ATOM 2730 C CA . LEU A 1 329 ? 23.378 14.097 -0.556 1.00 92.00 329 LEU A CA 1
ATOM 2731 C C . LEU A 1 329 ? 23.789 15.167 0.463 1.00 92.00 329 LEU A C 1
ATOM 2733 O O . LEU A 1 329 ? 24.534 16.082 0.131 1.00 92.00 329 LEU A O 1
ATOM 2737 N N . LEU A 1 330 ? 23.316 15.041 1.703 1.00 92.81 330 LEU A N 1
ATOM 2738 C CA . LEU A 1 330 ? 23.663 15.932 2.809 1.00 92.81 330 LEU A CA 1
ATOM 2739 C C . LEU A 1 330 ? 24.974 15.543 3.516 1.00 92.81 330 LEU A C 1
ATOM 2741 O O . LEU A 1 330 ? 25.357 16.206 4.476 1.00 92.81 330 LEU A O 1
ATOM 2745 N N . GLY A 1 331 ? 25.652 14.471 3.089 1.00 94.38 331 GLY A N 1
ATOM 2746 C CA . GLY A 1 331 ? 26.862 13.970 3.749 1.00 94.38 331 GLY A CA 1
ATOM 2747 C C . GLY A 1 331 ? 26.617 13.417 5.160 1.00 94.38 331 GLY A C 1
ATOM 2748 O O . GLY A 1 331 ? 27.545 13.329 5.961 1.00 94.38 331 GLY A O 1
ATOM 2749 N N . ILE A 1 332 ? 25.373 13.054 5.484 1.00 93.69 332 ILE A N 1
ATOM 2750 C CA . ILE A 1 332 ? 24.987 12.528 6.794 1.00 93.69 332 ILE A CA 1
ATOM 2751 C C . ILE A 1 332 ? 25.199 11.014 6.795 1.00 93.69 332 ILE A C 1
ATOM 2753 O O . ILE A 1 332 ? 24.477 10.264 6.133 1.00 93.69 332 ILE A O 1
ATOM 2757 N N . ASN A 1 333 ? 26.170 10.555 7.583 1.00 92.81 333 ASN A N 1
ATOM 2758 C CA . ASN A 1 333 ? 26.389 9.135 7.829 1.00 92.81 333 ASN A CA 1
ATOM 2759 C C . ASN A 1 333 ? 25.528 8.673 9.013 1.00 92.81 333 ASN A C 1
ATOM 2761 O O . ASN A 1 333 ? 25.925 8.813 10.169 1.00 92.81 333 ASN A O 1
ATOM 2765 N N . ILE A 1 334 ? 24.324 8.179 8.721 1.00 89.81 334 ILE A N 1
ATOM 2766 C CA . ILE A 1 334 ? 23.394 7.670 9.731 1.00 89.81 334 ILE A CA 1
ATOM 2767 C C . ILE A 1 334 ? 23.326 6.146 9.657 1.00 89.81 334 ILE A C 1
ATOM 2769 O O . ILE A 1 334 ? 23.199 5.577 8.571 1.00 89.81 334 ILE A O 1
ATOM 2773 N N . ASP A 1 335 ? 23.357 5.473 10.809 1.00 94.31 335 ASP A N 1
ATOM 2774 C CA . ASP A 1 335 ? 22.972 4.065 10.853 1.00 94.31 335 ASP A CA 1
ATOM 2775 C C . ASP A 1 335 ? 21.464 3.958 10.595 1.00 94.31 335 ASP A C 1
ATOM 2777 O O . ASP A 1 335 ? 20.637 4.328 11.436 1.00 94.31 335 ASP A O 1
ATOM 2781 N N . LEU A 1 336 ? 21.103 3.459 9.411 1.00 91.69 336 LEU A N 1
ATOM 2782 C CA . LEU A 1 336 ? 19.714 3.336 8.973 1.00 91.69 336 LEU A CA 1
ATOM 2783 C C . LEU A 1 336 ? 18.886 2.452 9.909 1.00 91.69 336 LEU A C 1
ATOM 2785 O O . LEU A 1 336 ? 17.685 2.687 10.050 1.00 91.69 336 LEU A O 1
ATOM 2789 N N . ASN A 1 337 ? 19.497 1.461 10.566 1.00 93.56 337 ASN A N 1
ATOM 2790 C CA . ASN A 1 337 ? 18.784 0.592 11.499 1.00 93.56 337 ASN A CA 1
ATOM 2791 C C . ASN A 1 337 ? 18.424 1.339 12.781 1.00 93.56 337 ASN A C 1
ATOM 2793 O O . ASN A 1 337 ? 17.266 1.303 13.201 1.00 93.56 337 ASN A O 1
ATOM 2797 N N . THR A 1 338 ? 19.377 2.068 13.363 1.00 95.00 338 THR A N 1
ATOM 2798 C CA . THR A 1 338 ? 19.118 2.944 14.511 1.00 95.00 338 THR A CA 1
ATOM 2799 C C . THR A 1 338 ? 18.095 4.023 14.160 1.00 95.00 338 THR A C 1
ATOM 2801 O O . THR A 1 338 ? 17.121 4.201 14.888 1.00 95.00 338 THR A O 1
ATOM 2804 N N . TYR A 1 339 ? 18.238 4.685 13.009 1.00 94.88 339 TYR A N 1
ATOM 2805 C CA . TYR A 1 339 ? 17.296 5.705 12.542 1.00 94.88 339 TYR A CA 1
ATOM 2806 C C . TYR A 1 339 ? 15.865 5.162 12.416 1.00 94.88 339 TYR A C 1
ATOM 2808 O O . TYR A 1 339 ? 14.926 5.728 12.980 1.00 94.88 339 TYR A O 1
ATOM 2816 N N . ARG A 1 340 ? 15.695 4.012 11.749 1.00 94.50 340 ARG A N 1
ATOM 2817 C CA . ARG A 1 340 ? 14.398 3.326 11.647 1.00 94.50 340 ARG A CA 1
ATOM 2818 C C . ARG A 1 340 ? 13.851 2.943 13.016 1.00 94.50 340 ARG A C 1
ATOM 2820 O O . ARG A 1 340 ? 12.668 3.140 13.264 1.00 94.50 340 ARG A O 1
ATOM 2827 N N . SER A 1 341 ? 14.701 2.439 13.908 1.00 95.56 341 SER A N 1
ATOM 2828 C CA . SER A 1 341 ? 14.302 2.025 15.257 1.00 95.56 341 SER A CA 1
ATOM 2829 C C . SER A 1 341 ? 13.814 3.203 16.098 1.00 95.56 341 SER A C 1
ATOM 2831 O O . SER A 1 341 ? 12.813 3.068 16.797 1.00 95.56 341 SER A O 1
ATOM 2833 N N . ILE A 1 342 ? 14.453 4.373 15.990 1.00 97.00 342 ILE A N 1
ATOM 2834 C CA . ILE A 1 342 ? 14.016 5.602 16.667 1.00 97.00 342 ILE A CA 1
ATOM 2835 C C . ILE A 1 342 ? 12.615 5.993 16.194 1.00 97.00 342 ILE A C 1
ATOM 2837 O O . ILE A 1 342 ? 11.705 6.118 17.013 1.00 97.00 342 ILE A O 1
ATOM 2841 N N . PHE A 1 343 ? 12.404 6.135 14.883 1.00 97.38 343 PHE A N 1
ATOM 2842 C CA . PHE A 1 343 ? 11.096 6.554 14.375 1.00 97.38 343 PHE A CA 1
ATOM 2843 C C . PHE A 1 343 ? 10.009 5.494 14.574 1.00 97.38 343 PHE A C 1
ATOM 2845 O O . PHE A 1 343 ? 8.882 5.852 14.910 1.00 97.38 343 PHE A O 1
ATOM 2852 N N . GLN A 1 344 ? 10.340 4.205 14.477 1.00 96.69 344 GLN A N 1
ATOM 2853 C CA . GLN A 1 344 ? 9.419 3.128 14.839 1.00 96.69 344 GLN A CA 1
ATOM 2854 C C . GLN A 1 344 ? 9.043 3.195 16.325 1.00 96.69 344 GLN A C 1
ATOM 2856 O O . GLN A 1 344 ? 7.878 3.037 16.669 1.00 96.69 344 GLN A O 1
ATOM 2861 N N . THR A 1 345 ? 9.993 3.480 17.219 1.00 97.50 345 THR A N 1
ATOM 2862 C CA . THR A 1 345 ? 9.719 3.618 18.661 1.00 97.50 345 THR A CA 1
ATOM 2863 C C . THR A 1 345 ? 8.795 4.802 18.940 1.00 97.50 345 THR A C 1
ATOM 2865 O O . THR A 1 345 ? 7.846 4.674 19.714 1.00 97.50 345 THR A O 1
ATOM 2868 N N . ILE A 1 346 ? 9.014 5.935 18.262 1.00 98.00 346 ILE A N 1
ATOM 2869 C CA . ILE A 1 346 ? 8.123 7.102 18.330 1.00 98.00 346 ILE A CA 1
ATOM 2870 C C . ILE A 1 346 ? 6.713 6.717 17.859 1.00 98.00 346 ILE A C 1
ATOM 2872 O O . ILE A 1 346 ? 5.744 6.984 18.571 1.00 98.00 346 ILE A O 1
ATOM 2876 N N . PHE A 1 347 ? 6.595 6.042 16.707 1.00 97.88 347 PHE A N 1
ATOM 2877 C CA . PHE A 1 347 ? 5.316 5.535 16.200 1.00 97.88 347 PHE A CA 1
ATOM 2878 C C . PHE A 1 347 ? 4.610 4.656 17.240 1.00 97.88 347 PHE A C 1
ATOM 2880 O O . PHE A 1 347 ? 3.444 4.895 17.553 1.00 97.88 347 PHE A O 1
ATOM 2887 N N . VAL A 1 348 ? 5.319 3.675 17.811 1.00 97.88 348 VAL A N 1
ATOM 2888 C CA . VAL A 1 348 ? 4.781 2.745 18.815 1.00 97.88 348 VAL A CA 1
ATOM 2889 C C . VAL A 1 348 ? 4.267 3.495 20.044 1.00 97.88 348 VAL A C 1
ATOM 2891 O O . VAL A 1 348 ? 3.176 3.183 20.514 1.00 97.88 348 VAL A O 1
ATOM 2894 N N . GLY A 1 349 ? 4.985 4.512 20.530 1.00 98.25 349 GLY A N 1
ATOM 2895 C CA . GLY A 1 349 ? 4.544 5.329 21.666 1.00 98.25 349 GLY A CA 1
ATOM 2896 C C . GLY A 1 349 ? 3.170 5.971 21.440 1.00 98.25 349 GLY A C 1
ATOM 2897 O O . GLY A 1 349 ? 2.269 5.824 22.268 1.00 98.25 349 GLY A O 1
ATOM 2898 N N . PHE A 1 350 ? 2.971 6.615 20.286 1.00 98.44 350 PHE A N 1
ATOM 2899 C CA . PHE A 1 350 ? 1.676 7.207 19.929 1.00 98.44 350 PHE A CA 1
ATOM 2900 C C . PHE A 1 350 ? 0.608 6.148 19.616 1.00 98.44 350 PHE A C 1
ATOM 2902 O O . PHE A 1 350 ? -0.541 6.287 20.035 1.00 98.44 350 PHE A O 1
ATOM 2909 N N . ALA A 1 351 ? 0.969 5.066 18.922 1.00 98.00 351 ALA A N 1
ATOM 2910 C CA . ALA A 1 351 ? 0.053 3.981 18.574 1.00 98.00 351 ALA A CA 1
ATOM 2911 C C . ALA A 1 351 ? -0.493 3.257 19.817 1.00 98.00 351 ALA A C 1
ATOM 2913 O O . ALA A 1 351 ? -1.685 2.965 19.886 1.00 98.00 351 ALA A O 1
ATOM 2914 N N . VAL A 1 352 ? 0.344 3.011 20.829 1.00 98.19 352 VAL A N 1
ATOM 2915 C CA . VAL A 1 352 ? -0.082 2.411 22.104 1.00 98.19 352 VAL A CA 1
ATOM 2916 C C . VAL A 1 352 ? -1.056 3.326 22.846 1.00 98.19 352 VAL A C 1
ATOM 2918 O O . VAL A 1 352 ? -2.033 2.830 23.411 1.00 98.19 352 VAL A O 1
ATOM 2921 N N . TYR A 1 353 ? -0.855 4.646 22.802 1.00 98.06 353 TYR A N 1
ATOM 2922 C CA . TYR A 1 353 ? -1.816 5.594 23.370 1.00 98.06 353 TYR A CA 1
ATOM 2923 C C . TYR A 1 353 ? -3.169 5.534 22.642 1.00 98.06 353 TYR A C 1
ATOM 2925 O O . TYR A 1 353 ? -4.208 5.420 23.288 1.00 98.06 353 TYR A O 1
ATOM 2933 N N . TYR A 1 354 ? -3.171 5.506 21.305 1.00 97.88 354 TYR A N 1
ATOM 2934 C CA . TYR A 1 354 ? -4.402 5.306 20.529 1.00 97.88 354 TYR A CA 1
ATOM 2935 C C . TYR A 1 354 ? -5.116 3.997 20.882 1.00 97.88 354 TYR A C 1
ATOM 2937 O O . TYR A 1 354 ? -6.338 3.971 21.020 1.00 97.88 354 TYR A O 1
ATOM 2945 N N . ILE A 1 355 ? -4.366 2.909 21.074 1.00 97.44 355 ILE A N 1
ATOM 2946 C CA . ILE A 1 355 ? -4.931 1.634 21.524 1.00 97.44 355 ILE A CA 1
ATOM 2947 C C . ILE A 1 355 ? -5.546 1.778 22.920 1.00 97.44 355 ILE A C 1
ATOM 2949 O O . ILE A 1 355 ? -6.642 1.275 23.156 1.00 97.44 355 ILE A O 1
ATOM 2953 N N . TYR A 1 356 ? -4.879 2.470 23.846 1.00 96.94 356 TYR A N 1
ATOM 2954 C CA . TYR A 1 356 ? -5.404 2.716 25.188 1.00 96.94 356 TYR A CA 1
ATOM 2955 C C . TYR A 1 356 ? -6.739 3.480 25.168 1.00 96.94 356 TYR A C 1
ATOM 2957 O O . TYR A 1 356 ? -7.658 3.078 25.882 1.00 96.94 356 TYR A O 1
ATOM 2965 N N . GLU A 1 357 ? -6.865 4.506 24.324 1.00 95.50 357 GLU A N 1
ATOM 2966 C CA . GLU A 1 357 ? -8.086 5.313 24.174 1.00 95.50 357 GLU A CA 1
ATOM 2967 C C . GLU A 1 357 ? -9.245 4.559 23.488 1.00 95.50 357 GLU A C 1
ATOM 2969 O O . GLU A 1 357 ? -10.416 4.880 23.699 1.00 95.50 357 GLU A O 1
ATOM 2974 N N . HIS A 1 358 ? -8.951 3.549 22.660 1.00 92.88 358 HIS A N 1
ATOM 2975 C CA . HIS A 1 358 ? -9.943 2.894 21.792 1.00 92.88 358 HIS A CA 1
ATOM 2976 C C . HIS A 1 358 ? -10.221 1.401 22.085 1.00 92.88 358 HIS A C 1
ATOM 2978 O O . HIS A 1 358 ? -11.006 0.787 21.355 1.00 92.88 358 HIS A O 1
ATOM 2984 N N . LYS A 1 359 ? -9.605 0.807 23.119 1.00 81.94 359 LYS A N 1
ATOM 2985 C CA . LYS A 1 359 ? -9.711 -0.630 23.479 1.00 81.94 359 LYS A CA 1
ATOM 2986 C C . LYS A 1 359 ? -11.011 -1.089 24.146 1.00 81.94 359 LYS A C 1
ATOM 2988 O O . LYS A 1 359 ? -11.676 -0.335 24.889 1.00 81.94 359 LYS A O 1
#

Organism: NCBI:txid1618566

Foldseek 3Di:
DVVVLVVLLVVLVVVCLVLLLQFDFPLLLLLQVLLVCVVVVCVLASLCVLVPDDCPDLLNVPDPSQSPAAFQPSSCQLSVQLVVQLPPADPVLSVCVRRPVLVNAQPSSVSSSSSSSCVSQVVVLQVQLCVQLVLDDDPVLSSLSSSWDDYDDPCVLLLLLVLLQDPDPVVSVVSVCVVVVVSCVSCVSHPPHPSCVVRHVPNPQVCQQQPQWDDDDPRDTDRQLVVVSVVLSVVSNPDHDHSNLSLLSVLLSLLSSLLRGPDDLVCVSVNRSSVSSCCVVVVNPCVVLVVLLVVLSVQLQLLDDLSSPQCRSRNNPVVSVPDDRPCVVVVHDDDSVVSNVVSSVSNNVSSVVSSVVSD

Radius of gyration: 21.91 Å; chains: 1; bounding box: 53×50×54 Å